Protein AF-T1A605-F1 (afdb_monomer)

pLDDT: mean 77.44, std 19.87, range [28.25, 98.31]

Solvent-accessible surface area (backbone atoms only — not comparable to full-atom values): 11543 Å² total; per-residue (Å²): 135,82,66,70,69,78,66,90,89,46,70,66,64,54,51,54,39,48,53,52,30,53,59,51,32,81,78,67,74,52,84,55,88,42,69,58,50,45,44,37,27,31,57,64,58,36,25,45,53,51,48,48,71,78,43,50,91,78,45,57,69,76,58,41,57,45,52,52,45,55,58,68,41,55,70,44,51,27,34,26,76,38,68,55,88,53,34,36,30,32,30,31,70,88,77,69,46,74,48,65,25,37,47,89,68,71,93,75,55,68,75,42,36,33,40,34,23,60,37,64,55,100,84,42,42,27,56,49,62,58,72,42,82,50,52,74,72,52,47,70,61,46,55,70,36,48,81,74,58,70,48,48,67,60,52,49,53,51,55,56,71,75,41,78,70,78,78,52,46,43,102,84,66,47,72,55,75,86,77,83,83,76,87,75,82,89,63,83,85,72,82,78,132

Mean predicted aligned error: 11.42 Å

Organism: NCBI:txid410659

Nearest PDB structures (foldseek):
  1eif-assembly1_A  TM=6.819E-01  e=7.135E-03  Methanocaldococcus jannaschii
  2eif-assembly1_A  TM=6.372E-01  e=1.223E-02  Methanocaldococcus jannaschii DSM 2661
  8c5y-assembly1_L  TM=4.915E-01  e=1.223E-02  Pyrococcus abyssi
  4jcv-assembly1_E  TM=4.356E-01  e=8.306E-02  Deinococcus radiodurans R1 = ATCC 13939 = DSM 20539
  8e2a-assembly1_A  TM=3.564E-01  e=2.920E-01  Homo sapiens

Radius of gyration: 19.82 Å; Cα contacts (8 Å, |Δi|>4): 236; chains: 1; bounding box: 38×55×64 Å

Sequence (193 aa):
MTRFASFPGNGSVLNEIIGSAVYLEESTGLELFLPFSIDLAIHEGGSLKSYLTNRRTLIPPHQLATLEKIALARRSIYEIVASTSRSLTLRDIGTNETVSALIDSGGYEIGQTVLCRITDFEGDPIVLGSVSTLKKLDIEYLLPLTAKGLTVDDLLLWFHAIRPLAGIKSHGGDPLIACKASLFFSRPFRPFP

Structure (mmCIF, N/CA/C/O backbone):
data_AF-T1A605-F1
#
_entry.id   AF-T1A605-F1
#
loop_
_atom_site.group_PDB
_atom_site.id
_atom_site.type_symbol
_atom_site.label_atom_id
_atom_site.label_alt_id
_atom_site.label_comp_id
_atom_site.label_asym_id
_atom_site.label_entity_id
_atom_site.label_seq_id
_atom_site.pdbx_PDB_ins_code
_atom_site.Cartn_x
_atom_site.Cartn_y
_atom_site.Cartn_z
_atom_site.occupancy
_atom_site.B_iso_or_equiv
_atom_site.auth_seq_id
_atom_site.auth_comp_id
_atom_site.auth_asym_id
_atom_site.auth_atom_id
_atom_site.pdbx_PDB_model_num
ATOM 1 N N . MET A 1 1 ? -13.681 -9.520 -4.234 1.00 28.25 1 MET A N 1
ATOM 2 C CA . MET A 1 1 ? -13.460 -9.365 -5.687 1.00 28.25 1 MET A CA 1
ATOM 3 C C . MET A 1 1 ? -12.564 -8.145 -5.838 1.00 28.25 1 MET A C 1
ATOM 5 O O . MET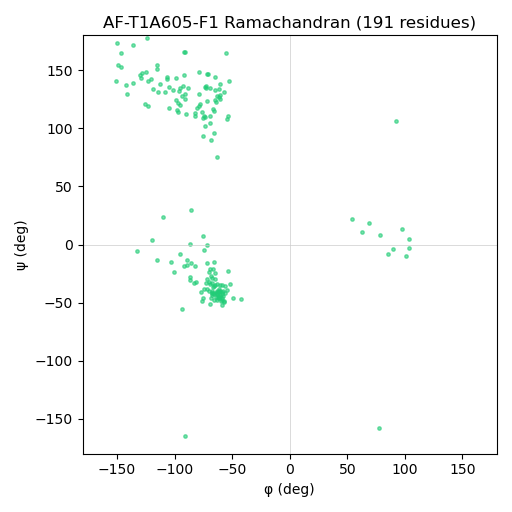 A 1 1 ? -13.044 -7.042 -5.629 1.00 28.25 1 MET A O 1
ATOM 9 N N . THR A 1 2 ? -11.256 -8.331 -6.010 1.00 33.78 2 THR A N 1
ATOM 10 C CA . THR A 1 2 ? -10.289 -7.219 -6.023 1.00 33.78 2 THR A CA 1
ATOM 11 C C . THR A 1 2 ? -10.294 -6.606 -7.419 1.00 33.78 2 THR A C 1
ATOM 13 O O . THR A 1 2 ? -9.958 -7.296 -8.380 1.00 33.78 2 THR A O 1
ATOM 16 N N . ARG A 1 3 ? -10.762 -5.363 -7.550 1.00 33.69 3 ARG A N 1
ATOM 17 C CA . ARG A 1 3 ? -10.667 -4.599 -8.797 1.00 33.69 3 ARG A CA 1
ATOM 18 C C . ARG A 1 3 ? -9.327 -3.868 -8.793 1.00 33.69 3 ARG A C 1
ATOM 20 O O . ARG A 1 3 ? -8.930 -3.332 -7.766 1.00 33.69 3 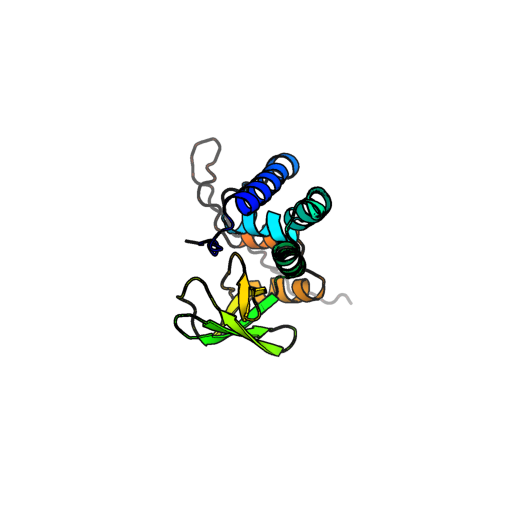ARG A O 1
ATOM 27 N N . PHE A 1 4 ? -8.613 -3.913 -9.912 1.00 38.16 4 PHE A N 1
ATOM 28 C CA . PHE A 1 4 ? -7.512 -2.986 -10.140 1.00 38.16 4 PHE A CA 1
ATOM 29 C C . PHE A 1 4 ? -8.121 -1.617 -10.415 1.00 38.16 4 PHE A C 1
ATOM 31 O O . PHE A 1 4 ? -9.053 -1.531 -11.221 1.00 38.16 4 PHE A O 1
ATOM 38 N N . ALA A 1 5 ? -7.574 -0.571 -9.796 1.00 40.03 5 ALA A N 1
ATOM 39 C CA . ALA A 1 5 ? -7.902 0.796 -10.162 1.00 40.03 5 ALA A CA 1
ATOM 40 C C . ALA A 1 5 ? -7.664 0.960 -11.670 1.00 40.03 5 ALA A C 1
ATOM 42 O O . ALA A 1 5 ? -6.534 0.879 -12.159 1.00 40.03 5 ALA A O 1
ATOM 43 N N . SER A 1 6 ? -8.746 1.115 -12.432 1.00 36.09 6 SER A N 1
ATOM 44 C CA . SER A 1 6 ? -8.669 1.342 -13.868 1.00 36.09 6 SER A CA 1
ATOM 45 C C . SER A 1 6 ? -8.193 2.774 -14.090 1.00 36.09 6 SER A C 1
ATOM 47 O O . SER A 1 6 ? -8.975 3.713 -13.951 1.00 36.09 6 SER A O 1
ATOM 49 N N . PHE A 1 7 ? -6.914 2.947 -14.420 1.00 40.00 7 PHE A N 1
ATOM 50 C CA . PHE A 1 7 ? -6.392 4.240 -14.855 1.00 40.00 7 PHE A CA 1
ATOM 51 C C . PHE A 1 7 ? -7.074 4.645 -16.174 1.00 40.00 7 PHE A C 1
ATOM 53 O O . PHE A 1 7 ? -6.983 3.893 -17.153 1.00 40.00 7 PHE A O 1
ATOM 60 N N . PRO A 1 8 ? -7.748 5.805 -16.251 1.00 32.50 8 PRO A N 1
ATOM 61 C CA . PRO A 1 8 ? -8.330 6.270 -17.502 1.00 32.50 8 PRO A CA 1
ATOM 62 C C . PRO A 1 8 ? -7.199 6.582 -18.501 1.00 32.50 8 PRO A C 1
ATOM 64 O O . PRO A 1 8 ? -6.384 7.465 -18.265 1.00 32.50 8 PRO A O 1
ATOM 67 N N . GLY A 1 9 ? -7.122 5.824 -19.604 1.00 39.19 9 GLY A N 1
ATOM 68 C CA . GLY A 1 9 ? -6.213 6.090 -20.735 1.00 39.19 9 GLY A CA 1
ATOM 69 C C . GLY A 1 9 ? -4.945 5.225 -20.867 1.00 39.19 9 GLY A C 1
ATOM 70 O O . GLY A 1 9 ? -4.251 5.359 -21.868 1.00 39.19 9 GLY A O 1
ATOM 71 N N . ASN A 1 10 ? -4.654 4.302 -19.939 1.00 47.81 10 ASN A N 1
ATOM 72 C CA . ASN A 1 10 ? -3.343 3.616 -19.843 1.00 47.81 10 ASN A CA 1
ATOM 73 C C . ASN A 1 10 ? -3.326 2.117 -20.215 1.00 47.81 10 ASN A C 1
ATOM 75 O O . ASN A 1 10 ? -2.450 1.372 -19.770 1.00 47.81 10 ASN A O 1
ATOM 79 N N . GLY A 1 11 ? -4.278 1.648 -21.027 1.00 49.69 11 GLY A N 1
ATOM 80 C CA . GLY A 1 11 ? -4.446 0.215 -21.313 1.00 49.69 11 GLY A CA 1
ATOM 81 C C . GLY A 1 11 ? -3.204 -0.489 -21.886 1.00 49.69 11 GLY A C 1
ATOM 82 O O . GLY A 1 11 ? -2.953 -1.636 -21.536 1.00 49.69 11 GLY A O 1
ATOM 83 N N . SER A 1 12 ? -2.394 0.175 -22.719 1.00 55.75 12 SER A N 1
ATOM 84 C CA . SER A 1 12 ? -1.210 -0.446 -23.341 1.00 55.75 12 SER A CA 1
ATOM 85 C C . SER A 1 12 ? -0.033 -0.608 -22.375 1.00 55.75 12 SER A C 1
ATOM 87 O O . SER A 1 12 ? 0.538 -1.689 -22.284 1.00 55.75 12 SER A O 1
ATOM 89 N N . VAL A 1 13 ? 0.292 0.434 -21.606 1.00 57.09 13 VAL A N 1
ATOM 90 C CA . VAL A 1 13 ? 1.429 0.435 -20.668 1.00 57.09 13 VAL A CA 1
ATOM 91 C C . VAL A 1 13 ? 1.187 -0.529 -19.508 1.00 57.09 13 VAL A C 1
ATOM 93 O O . VAL A 1 13 ? 2.081 -1.282 -19.132 1.00 57.09 13 VAL A O 1
ATOM 96 N N . LEU A 1 14 ? -0.038 -0.564 -18.972 1.00 57.34 14 LEU A N 1
ATOM 97 C CA . LEU A 1 14 ? -0.405 -1.534 -17.938 1.00 57.34 14 LEU A CA 1
ATOM 98 C C . LEU A 1 14 ? -0.322 -2.969 -18.459 1.00 57.34 14 LEU A C 1
ATOM 100 O O . LEU A 1 14 ? 0.198 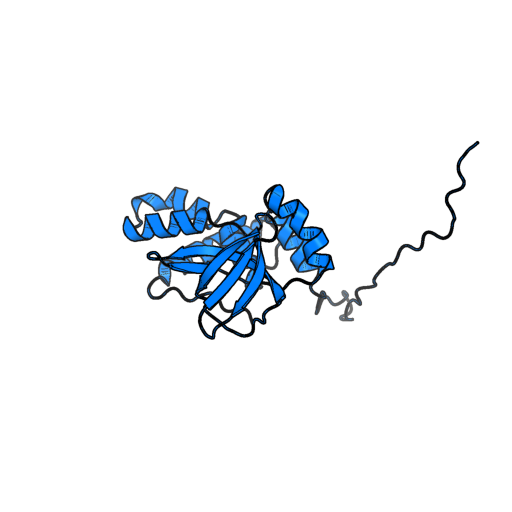-3.823 -17.753 1.00 57.34 14 LEU A O 1
ATOM 104 N N . ASN A 1 15 ? -0.752 -3.232 -19.696 1.00 58.09 15 ASN A N 1
ATOM 105 C CA . ASN A 1 15 ? -0.642 -4.565 -20.290 1.00 58.09 15 ASN A CA 1
ATOM 106 C C . ASN A 1 15 ? 0.818 -4.994 -20.515 1.00 58.09 15 ASN A C 1
ATOM 108 O O . ASN A 1 15 ? 1.135 -6.163 -20.318 1.00 58.09 15 ASN A O 1
ATOM 112 N N . GLU A 1 16 ? 1.721 -4.076 -20.869 1.00 58.69 16 GLU A N 1
ATOM 113 C CA . GLU A 1 16 ? 3.157 -4.375 -20.989 1.00 58.69 16 GLU A CA 1
ATOM 114 C C . GLU A 1 16 ? 3.822 -4.639 -19.629 1.00 58.69 16 GLU A C 1
ATOM 116 O O . GLU A 1 16 ? 4.637 -5.558 -19.492 1.00 58.69 16 GLU A O 1
ATOM 121 N N . ILE A 1 17 ? 3.452 -3.868 -18.601 1.00 58.97 17 ILE A N 1
ATOM 122 C CA . ILE A 1 17 ? 3.937 -4.063 -17.229 1.00 58.97 17 ILE A CA 1
ATOM 123 C C . ILE A 1 17 ? 3.399 -5.378 -16.652 1.00 58.97 17 ILE A C 1
ATOM 125 O O . ILE A 1 17 ? 4.165 -6.135 -16.059 1.00 58.97 17 ILE A O 1
ATOM 129 N N . ILE A 1 18 ? 2.116 -5.684 -16.869 1.00 58.72 18 ILE A N 1
ATOM 130 C CA . ILE A 1 18 ? 1.504 -6.962 -16.485 1.00 58.72 18 ILE A CA 1
ATOM 131 C C . ILE A 1 18 ? 2.175 -8.109 -17.241 1.00 58.72 18 ILE A C 1
ATOM 133 O O . ILE A 1 18 ? 2.545 -9.094 -16.617 1.00 58.72 18 ILE A O 1
ATOM 137 N N . GLY A 1 19 ? 2.417 -7.976 -18.549 1.00 57.28 19 GLY A N 1
ATOM 138 C CA . GLY A 1 19 ? 3.147 -8.982 -19.324 1.00 57.28 19 GLY A CA 1
ATOM 139 C C . GLY A 1 19 ? 4.548 -9.243 -18.764 1.00 57.28 19 GLY A C 1
ATOM 140 O O . GLY A 1 19 ? 4.962 -10.390 -18.651 1.00 57.28 19 GLY A O 1
ATOM 141 N N . SER A 1 20 ? 5.247 -8.194 -18.323 1.00 57.12 20 SER A N 1
ATOM 142 C CA . SER A 1 20 ? 6.551 -8.318 -17.656 1.00 57.12 20 SER A CA 1
ATOM 143 C C . SER A 1 20 ? 6.449 -8.962 -16.266 1.00 57.12 20 SER A C 1
ATOM 145 O O . SER A 1 20 ? 7.339 -9.711 -15.875 1.00 57.12 20 SER A O 1
ATOM 147 N N . ALA A 1 21 ? 5.359 -8.712 -15.536 1.00 53.62 21 ALA A N 1
ATOM 148 C CA . ALA A 1 21 ? 5.077 -9.345 -14.249 1.00 53.62 21 ALA A CA 1
ATOM 149 C C . ALA A 1 21 ? 4.723 -10.836 -14.392 1.00 53.62 21 ALA A C 1
ATOM 151 O O . ALA A 1 21 ? 5.095 -11.631 -13.537 1.00 53.62 21 ALA A O 1
ATOM 152 N N . VAL A 1 22 ? 4.077 -11.234 -15.492 1.00 54.03 22 VAL A N 1
ATOM 153 C CA . VAL A 1 22 ? 3.809 -12.644 -15.829 1.00 54.03 22 VAL A CA 1
ATOM 154 C C . VAL A 1 22 ? 5.108 -13.400 -16.149 1.00 54.03 22 VAL A C 1
ATOM 156 O O . VAL A 1 22 ? 5.226 -14.570 -15.819 1.00 54.03 22 VAL A O 1
ATOM 159 N N . TYR A 1 23 ? 6.156 -12.750 -16.668 1.00 49.91 23 TYR A N 1
ATOM 160 C CA . TYR A 1 23 ? 7.470 -13.404 -16.828 1.00 49.91 23 TYR A CA 1
ATOM 161 C C . TYR A 1 23 ? 8.165 -13.758 -15.495 1.00 49.91 23 TYR A C 1
ATOM 163 O O . TYR A 1 23 ? 9.016 -14.648 -15.469 1.00 49.91 23 TYR A O 1
ATOM 171 N N . LEU A 1 24 ? 7.805 -13.123 -14.369 1.00 48.47 24 LEU A N 1
ATOM 172 C CA . LEU A 1 24 ? 8.282 -13.555 -13.045 1.00 48.47 24 LEU A CA 1
ATOM 173 C C . LEU A 1 24 ? 7.675 -14.910 -12.629 1.00 48.47 24 LEU A C 1
ATOM 175 O O . LEU A 1 24 ? 8.277 -15.606 -11.813 1.00 48.47 24 LEU A O 1
ATOM 179 N N . GLU A 1 25 ? 6.548 -15.320 -13.221 1.00 45.19 25 GLU A N 1
ATOM 180 C CA . GLU A 1 25 ? 5.866 -16.599 -12.968 1.00 45.19 25 GLU A CA 1
ATOM 181 C C . GLU A 1 25 ? 6.769 -17.797 -13.268 1.00 45.19 25 GLU A C 1
ATOM 183 O O . GLU A 1 25 ? 6.940 -18.682 -12.428 1.00 45.19 25 GLU A O 1
ATOM 188 N N . GLU A 1 26 ? 7.430 -17.782 -14.429 1.00 47.91 26 GLU A N 1
ATOM 189 C CA . GLU A 1 26 ? 8.262 -18.900 -14.888 1.00 47.91 26 GLU A CA 1
ATOM 190 C C . GLU A 1 26 ? 9.525 -19.092 -14.040 1.00 47.91 26 GLU A C 1
ATOM 192 O O . GLU A 1 26 ? 10.031 -20.207 -13.927 1.00 47.91 26 GLU A O 1
ATOM 197 N N . SER A 1 27 ? 10.035 -18.024 -13.418 1.00 44.62 27 SER A N 1
ATOM 198 C CA . SER A 1 27 ? 11.259 -18.091 -12.608 1.00 44.62 27 SER A CA 1
ATOM 199 C C . SER A 1 27 ? 11.007 -18.361 -11.122 1.00 44.62 27 SER A C 1
ATOM 201 O O . SER A 1 27 ? 11.922 -18.805 -10.430 1.00 44.62 27 SER A O 1
ATOM 203 N N . THR A 1 28 ? 9.783 -18.132 -10.631 1.00 49.62 28 THR A N 1
ATOM 204 C CA . THR A 1 28 ? 9.448 -18.237 -9.200 1.00 49.62 28 THR A CA 1
ATOM 205 C C . THR A 1 28 ? 8.442 -19.344 -8.860 1.00 49.62 28 THR A C 1
ATOM 207 O O . THR A 1 28 ? 8.313 -19.695 -7.689 1.00 49.62 28 THR A O 1
ATOM 210 N N . GLY A 1 29 ? 7.754 -19.937 -9.848 1.00 45.28 29 GLY A N 1
ATOM 211 C CA . GLY A 1 29 ? 6.781 -21.019 -9.625 1.00 45.28 29 GLY A CA 1
ATOM 212 C C . GLY A 1 29 ? 5.501 -20.577 -8.899 1.00 45.28 29 GLY A C 1
ATOM 213 O O . GLY A 1 29 ? 4.793 -21.405 -8.327 1.00 45.28 29 GLY A O 1
ATOM 214 N N . LEU A 1 30 ? 5.224 -19.273 -8.886 1.00 52.75 30 LEU A N 1
ATOM 215 C CA . LEU A 1 30 ? 4.060 -18.665 -8.246 1.00 52.75 30 LEU A CA 1
ATOM 216 C C . LEU A 1 30 ? 2.805 -18.827 -9.108 1.00 52.75 30 LEU A C 1
ATOM 218 O O . LEU A 1 30 ? 2.810 -18.420 -10.258 1.00 52.75 30 LEU A O 1
ATOM 222 N N . GLU A 1 31 ? 1.690 -19.316 -8.555 1.00 52.44 31 GLU A N 1
ATOM 223 C CA . GLU A 1 31 ? 0.378 -19.161 -9.207 1.00 52.44 31 GLU A CA 1
ATOM 224 C C . GLU A 1 31 ? -0.023 -17.672 -9.178 1.00 52.44 31 GLU A C 1
ATOM 226 O O . GLU A 1 31 ? -0.651 -17.180 -8.235 1.00 52.44 31 GLU A O 1
ATOM 231 N N . LEU A 1 32 ? 0.354 -16.924 -10.218 1.00 51.97 32 LEU A N 1
ATOM 232 C CA . LEU A 1 32 ? 0.123 -15.479 -10.340 1.00 51.97 32 LEU A CA 1
ATOM 233 C C . LEU A 1 32 ? -1.332 -15.108 -10.677 1.00 51.97 32 LEU A C 1
ATOM 235 O O . LEU A 1 32 ? -1.649 -13.937 -10.855 1.00 51.97 32 LEU A O 1
ATOM 239 N N . PHE A 1 33 ? -2.267 -16.060 -10.686 1.00 57.47 33 PHE A N 1
ATOM 240 C CA . PHE A 1 33 ? -3.665 -15.819 -11.075 1.00 57.47 33 PHE A CA 1
ATOM 241 C C . PHE A 1 33 ? -4.495 -15.006 -10.063 1.00 57.47 33 PHE A C 1
ATOM 243 O O . PHE A 1 33 ? -5.675 -14.732 -10.303 1.00 57.47 33 PHE A O 1
ATOM 250 N N . LEU A 1 34 ? -3.919 -14.598 -8.927 1.00 68.94 34 LEU A N 1
ATOM 251 C CA . LEU A 1 34 ? -4.602 -13.760 -7.942 1.00 68.94 34 LEU A CA 1
ATOM 252 C C . LEU A 1 34 ? -4.247 -12.274 -8.139 1.00 68.94 34 LEU A C 1
ATOM 254 O O . LEU A 1 34 ? -3.064 -11.938 -8.176 1.00 68.94 34 LEU A O 1
ATOM 258 N N . PRO A 1 35 ? -5.237 -11.352 -8.163 1.00 78.31 35 PRO A N 1
ATOM 259 C CA . PRO A 1 35 ? -4.995 -9.914 -8.340 1.00 78.31 35 PRO A CA 1
ATOM 260 C C . PRO A 1 35 ? -3.952 -9.316 -7.386 1.00 78.31 35 PRO A C 1
ATOM 262 O O . PRO A 1 35 ? -3.199 -8.427 -7.766 1.00 78.31 35 PRO A O 1
ATOM 265 N N . PHE A 1 36 ? -3.881 -9.830 -6.156 1.00 83.88 36 PHE A N 1
ATOM 266 C CA . PHE A 1 36 ? -2.884 -9.402 -5.179 1.00 83.88 36 PHE A CA 1
ATOM 267 C C . PHE A 1 36 ? -1.461 -9.809 -5.585 1.00 83.88 36 PHE A C 1
ATOM 269 O O . PHE A 1 36 ? -0.555 -8.995 -5.482 1.00 83.88 36 PHE A O 1
ATOM 276 N N . SER A 1 37 ? -1.259 -11.028 -6.093 1.00 82.25 37 SER A N 1
ATOM 277 C CA . SER A 1 37 ? 0.061 -11.515 -6.512 1.00 82.25 37 SER A CA 1
ATOM 278 C C . SER A 1 37 ? 0.600 -10.735 -7.714 1.00 82.25 37 SER A C 1
ATOM 280 O O . SER A 1 37 ? 1.767 -10.354 -7.718 1.00 82.25 37 SER A O 1
ATOM 282 N N . ILE A 1 38 ? -0.255 -10.427 -8.699 1.00 83.44 38 ILE A N 1
ATOM 283 C CA . ILE A 1 38 ? 0.115 -9.574 -9.845 1.00 83.44 38 ILE A CA 1
ATOM 284 C C . ILE A 1 38 ? 0.517 -8.183 -9.354 1.00 83.44 38 ILE A C 1
ATOM 286 O O . ILE A 1 38 ? 1.546 -7.646 -9.753 1.00 83.44 38 ILE A O 1
ATOM 290 N N . ASP A 1 39 ? -0.281 -7.608 -8.457 1.00 88.38 39 ASP A N 1
ATOM 291 C CA . ASP A 1 39 ? 0.012 -6.314 -7.857 1.00 88.38 39 ASP A CA 1
ATOM 292 C C . ASP A 1 39 ? 1.364 -6.310 -7.114 1.00 88.38 39 ASP A C 1
ATOM 294 O O . ASP A 1 39 ? 2.149 -5.375 -7.286 1.00 88.38 39 ASP A O 1
ATOM 298 N N . LEU A 1 40 ? 1.678 -7.370 -6.361 1.00 88.62 40 LEU A N 1
ATOM 299 C CA . LEU A 1 40 ? 2.986 -7.522 -5.720 1.00 88.62 40 LEU A CA 1
ATOM 300 C C . LEU A 1 40 ? 4.122 -7.608 -6.738 1.00 88.62 40 LEU A C 1
ATOM 302 O O . LEU A 1 40 ? 5.132 -6.927 -6.584 1.00 88.62 40 LEU A O 1
ATOM 306 N N . ALA A 1 41 ? 3.966 -8.407 -7.795 1.00 86.25 41 ALA A N 1
ATOM 307 C CA . ALA A 1 41 ? 4.983 -8.552 -8.835 1.00 86.25 41 ALA A CA 1
ATOM 308 C C . ALA A 1 41 ? 5.282 -7.218 -9.547 1.00 86.25 41 ALA A C 1
ATOM 310 O O . ALA A 1 41 ? 6.431 -6.934 -9.905 1.00 86.25 41 ALA A O 1
ATOM 311 N N . ILE A 1 42 ? 4.262 -6.372 -9.721 1.00 87.19 42 ILE A N 1
ATOM 312 C CA . ILE A 1 42 ? 4.405 -5.049 -10.333 1.00 87.19 42 ILE A CA 1
ATOM 313 C C . ILE A 1 42 ? 5.191 -4.097 -9.430 1.00 87.19 42 ILE A C 1
ATOM 315 O O . ILE A 1 42 ? 6.144 -3.465 -9.899 1.00 87.19 42 ILE A O 1
ATOM 319 N N . HIS A 1 43 ? 4.794 -3.991 -8.160 1.00 89.12 43 HIS A N 1
ATOM 320 C CA . HIS A 1 43 ? 5.274 -2.942 -7.261 1.00 89.12 43 HIS A CA 1
ATOM 321 C C 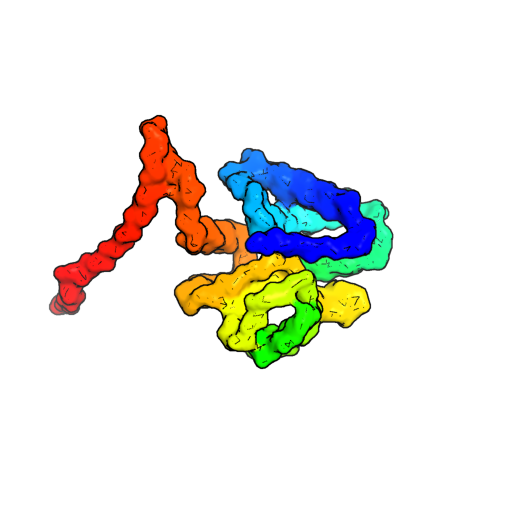. HIS A 1 43 ? 6.480 -3.376 -6.419 1.00 89.12 43 HIS A C 1
ATOM 323 O O . HIS A 1 43 ? 7.526 -2.733 -6.484 1.00 89.12 43 HIS A O 1
ATOM 329 N N . GLU A 1 44 ? 6.380 -4.469 -5.662 1.00 89.12 44 GLU A N 1
ATOM 330 C CA . GLU A 1 44 ? 7.476 -4.973 -4.826 1.00 89.12 44 GLU A CA 1
ATOM 331 C C . GLU A 1 44 ? 8.423 -5.896 -5.606 1.00 89.12 44 GLU A C 1
ATOM 333 O O . GLU A 1 44 ? 9.622 -5.906 -5.336 1.00 89.12 44 GLU A O 1
ATOM 338 N N . GLY A 1 45 ? 7.920 -6.623 -6.611 1.00 86.31 45 GLY A N 1
ATOM 339 C CA . GLY A 1 45 ? 8.697 -7.529 -7.473 1.00 86.31 45 GLY A CA 1
ATOM 340 C C . GLY A 1 45 ? 9.573 -6.824 -8.496 1.00 86.31 45 GLY A C 1
ATOM 341 O O . GLY A 1 45 ? 10.360 -7.459 -9.193 1.00 86.31 45 GLY A O 1
ATOM 342 N N . GLY A 1 46 ? 9.472 -5.497 -8.577 1.00 87.00 46 GLY A N 1
ATOM 343 C CA . GLY A 1 46 ? 10.354 -4.684 -9.398 1.00 87.00 46 GLY A CA 1
ATOM 344 C C . GLY A 1 46 ? 10.013 -4.680 -10.885 1.00 87.00 46 GLY A C 1
ATOM 345 O O . GLY A 1 46 ? 10.775 -4.084 -11.645 1.00 87.00 46 GLY A O 1
ATOM 346 N N . SER A 1 47 ? 8.883 -5.250 -11.322 1.00 88.75 47 SER A N 1
ATOM 347 C CA . SER A 1 47 ? 8.497 -5.217 -12.745 1.00 88.75 47 SER A CA 1
ATOM 348 C C . SER A 1 47 ? 8.327 -3.784 -13.249 1.00 88.75 47 SER A C 1
ATOM 350 O O . SER A 1 47 ? 8.859 -3.441 -14.303 1.00 88.75 47 SER A O 1
ATOM 352 N N . LEU A 1 48 ? 7.675 -2.907 -12.473 1.00 90.31 48 LEU A N 1
ATOM 353 C CA . LEU A 1 48 ? 7.559 -1.488 -12.825 1.00 90.31 48 LEU A CA 1
ATOM 354 C C . LEU A 1 48 ? 8.931 -0.801 -12.868 1.00 90.31 48 LEU A C 1
ATOM 356 O O . LEU A 1 48 ? 9.210 -0.019 -13.775 1.00 90.31 48 LEU A O 1
ATOM 360 N N . LYS A 1 49 ? 9.817 -1.116 -11.918 1.00 90.75 49 LYS A N 1
ATOM 361 C CA . LYS A 1 49 ? 11.177 -0.565 -11.889 1.00 90.75 49 LYS A CA 1
ATOM 362 C C . LYS A 1 49 ? 11.981 -1.008 -13.114 1.00 90.75 49 LYS A C 1
ATOM 364 O O . LYS A 1 49 ? 12.616 -0.175 -13.749 1.00 90.75 49 LYS A O 1
ATOM 369 N N . SER A 1 50 ? 11.907 -2.288 -13.473 1.00 89.38 50 SER A N 1
ATOM 370 C CA . SER A 1 50 ? 12.541 -2.856 -14.667 1.00 89.38 50 SER A CA 1
ATOM 371 C C . SER A 1 50 ? 11.998 -2.216 -15.947 1.00 89.38 50 SER A C 1
ATOM 373 O O . SER A 1 50 ? 12.769 -1.785 -16.805 1.00 89.38 50 SER A O 1
ATOM 375 N N . TYR A 1 51 ? 10.674 -2.052 -16.043 1.00 90.06 51 TYR A N 1
ATOM 376 C CA . TYR A 1 51 ? 10.033 -1.339 -17.146 1.00 90.06 51 TYR A CA 1
ATOM 377 C C . TYR A 1 51 ? 10.571 0.093 -17.272 1.00 90.06 51 TYR A C 1
ATOM 379 O O . TYR A 1 51 ? 11.016 0.493 -18.349 1.00 90.06 51 TYR A O 1
ATOM 387 N N . LEU A 1 52 ? 10.623 0.843 -16.167 1.00 92.00 52 LEU A N 1
ATOM 388 C CA . LEU A 1 52 ? 11.183 2.193 -16.145 1.00 92.00 52 LEU A CA 1
ATOM 389 C C . LEU A 1 52 ? 12.665 2.220 -16.526 1.00 92.00 52 LEU A C 1
ATOM 391 O O . LEU A 1 52 ? 13.066 3.124 -17.247 1.00 92.00 52 LEU A O 1
ATOM 395 N N . THR A 1 53 ? 13.476 1.246 -16.108 1.00 93.19 53 THR A N 1
ATOM 396 C CA . THR A 1 53 ? 14.890 1.153 -16.510 1.00 93.19 53 THR A CA 1
ATOM 397 C C . THR A 1 53 ? 15.043 0.937 -18.016 1.00 93.19 53 THR A C 1
ATOM 399 O O . THR A 1 53 ? 15.878 1.586 -18.641 1.00 93.19 53 THR A O 1
ATOM 402 N N . ASN A 1 54 ? 14.218 0.074 -18.612 1.00 91.50 54 ASN A N 1
ATOM 403 C CA . ASN A 1 54 ? 14.365 -0.336 -20.010 1.00 91.50 54 ASN A CA 1
ATOM 404 C C . ASN A 1 54 ? 13.671 0.604 -21.008 1.00 91.50 54 ASN A C 1
ATOM 406 O O . ASN A 1 54 ? 14.077 0.687 -22.166 1.00 91.50 54 ASN A O 1
ATOM 410 N N . ARG A 1 55 ? 12.599 1.287 -20.590 1.00 90.62 55 ARG A N 1
ATOM 411 C CA . ARG A 1 55 ? 11.704 2.045 -21.483 1.00 90.62 55 ARG A CA 1
ATOM 412 C C . ARG A 1 55 ? 11.629 3.536 -21.172 1.00 90.62 55 ARG A C 1
ATOM 414 O O . ARG A 1 55 ? 10.893 4.242 -21.854 1.00 90.62 55 ARG A O 1
ATOM 421 N N . ARG A 1 56 ? 12.406 4.039 -20.203 1.00 92.38 56 ARG A N 1
ATOM 422 C CA . ARG A 1 56 ? 12.371 5.438 -19.727 1.00 92.38 56 ARG A CA 1
ATOM 423 C C . ARG A 1 56 ? 12.253 6.485 -20.835 1.00 92.38 56 ARG A C 1
ATOM 425 O O . ARG A 1 56 ? 11.455 7.405 -20.727 1.00 92.38 56 ARG A O 1
ATOM 432 N N . THR A 1 57 ? 13.071 6.349 -21.879 1.00 92.88 57 THR A N 1
ATOM 433 C CA . THR A 1 57 ? 13.212 7.323 -22.974 1.00 92.88 57 THR A CA 1
ATOM 434 C C . THR A 1 57 ? 12.016 7.361 -23.920 1.00 92.88 57 THR A C 1
ATOM 436 O O . THR A 1 57 ? 11.880 8.311 -24.684 1.00 92.88 57 THR A O 1
ATOM 439 N N . LEU A 1 58 ? 11.157 6.343 -23.873 1.00 92.38 58 LEU A N 1
ATOM 440 C CA . LEU A 1 58 ? 9.964 6.221 -24.709 1.00 92.38 58 LEU A CA 1
ATOM 441 C C . LEU A 1 58 ? 8.704 6.743 -24.003 1.00 92.38 58 LEU A C 1
ATOM 443 O O . LEU A 1 58 ? 7.649 6.833 -24.625 1.00 92.38 58 LEU A O 1
ATOM 447 N N . ILE A 1 59 ? 8.800 7.075 -22.713 1.00 88.31 59 ILE A N 1
ATOM 448 C CA . ILE A 1 59 ? 7.664 7.494 -21.893 1.00 88.31 59 ILE A CA 1
ATOM 449 C C . ILE A 1 59 ? 7.567 9.028 -21.915 1.00 88.31 59 ILE A C 1
ATOM 451 O O . ILE A 1 59 ? 8.550 9.705 -21.599 1.00 88.31 59 ILE A O 1
ATOM 455 N N . PRO A 1 60 ? 6.394 9.608 -22.234 1.00 90.94 60 PRO A N 1
ATOM 456 C CA . PRO A 1 60 ? 6.170 11.046 -22.132 1.00 90.94 60 PRO A CA 1
ATOM 457 C C . PRO A 1 60 ? 6.529 11.591 -20.736 1.00 90.94 60 PRO A C 1
ATOM 459 O O . PRO A 1 60 ? 6.169 10.960 -19.741 1.00 90.94 60 PRO A O 1
ATOM 462 N N . PRO A 1 61 ? 7.149 12.782 -20.607 1.00 90.75 61 PRO A N 1
ATOM 463 C CA . PRO A 1 61 ? 7.641 13.284 -19.317 1.00 90.75 61 PRO A CA 1
ATOM 464 C C . PRO A 1 61 ? 6.590 13.339 -18.199 1.00 90.75 61 PRO A C 1
ATOM 466 O O . PRO A 1 61 ? 6.884 12.998 -17.056 1.00 90.75 61 PRO A O 1
ATOM 469 N N . HIS A 1 62 ? 5.351 13.720 -18.532 1.00 84.38 62 HIS A N 1
ATOM 470 C CA . HIS A 1 62 ? 4.245 13.772 -17.571 1.00 84.38 62 HIS A CA 1
ATOM 471 C C . HIS A 1 62 ? 3.848 12.378 -17.059 1.00 84.38 62 HIS A C 1
ATOM 473 O O . HIS A 1 62 ? 3.560 12.217 -15.878 1.00 84.38 62 HIS A O 1
ATOM 479 N N . GLN A 1 63 ? 3.890 11.354 -17.918 1.00 87.00 63 GLN A N 1
ATOM 480 C CA . GLN A 1 63 ? 3.621 9.968 -17.525 1.00 87.00 63 GLN A CA 1
ATOM 481 C C . GLN A 1 63 ? 4.791 9.377 -16.746 1.00 87.00 63 GLN A C 1
ATOM 483 O O . GLN A 1 63 ? 4.578 8.649 -15.780 1.00 87.00 63 GLN A O 1
ATOM 488 N N . LEU A 1 64 ? 6.024 9.712 -17.138 1.00 91.00 64 LEU A N 1
ATOM 489 C CA . LEU A 1 64 ? 7.227 9.236 -16.470 1.00 91.00 64 LEU A CA 1
ATOM 490 C C . LEU A 1 64 ? 7.245 9.678 -15.005 1.00 91.00 64 LEU A C 1
ATOM 492 O O . LEU A 1 64 ? 7.400 8.831 -14.133 1.00 91.00 64 LEU A O 1
ATOM 496 N N . ALA A 1 65 ? 6.996 10.962 -14.734 1.00 89.81 65 ALA A N 1
ATOM 497 C CA . ALA A 1 65 ? 6.944 11.485 -13.369 1.00 89.81 65 ALA A CA 1
ATOM 498 C C . ALA A 1 65 ? 5.912 10.743 -12.499 1.00 89.81 65 ALA A C 1
ATOM 500 O O . ALA A 1 65 ? 6.186 10.404 -11.348 1.00 89.81 65 ALA A O 1
ATOM 501 N N . THR A 1 66 ? 4.739 10.440 -13.058 1.00 88.81 66 THR A N 1
ATOM 502 C CA . THR A 1 66 ? 3.699 9.665 -12.370 1.00 88.81 66 THR A CA 1
ATOM 503 C C . THR A 1 66 ? 4.144 8.227 -12.108 1.00 88.81 66 THR A C 1
ATOM 505 O O . THR A 1 66 ? 4.034 7.747 -10.982 1.00 88.81 66 THR A O 1
ATOM 508 N N . LEU A 1 67 ? 4.697 7.536 -13.108 1.00 90.31 67 LEU A N 1
ATOM 509 C CA . LEU A 1 67 ? 5.177 6.161 -12.948 1.00 90.31 67 LEU A CA 1
ATOM 510 C C . LEU A 1 67 ? 6.336 6.062 -11.947 1.00 90.31 67 LEU A C 1
ATOM 512 O O . LEU A 1 67 ? 6.419 5.084 -11.212 1.00 90.31 67 LEU A O 1
ATOM 516 N N . GLU A 1 68 ? 7.205 7.070 -11.876 1.00 92.56 68 GLU A N 1
ATOM 517 C CA . GLU A 1 68 ? 8.277 7.133 -10.880 1.00 92.56 68 GLU A CA 1
ATOM 518 C C . GLU A 1 68 ? 7.736 7.275 -9.457 1.00 92.56 68 GLU A C 1
ATOM 520 O O . GLU A 1 68 ? 8.195 6.565 -8.563 1.00 92.56 68 GLU A O 1
ATOM 525 N N . LYS A 1 69 ? 6.723 8.123 -9.240 1.00 91.75 69 LYS A N 1
ATOM 526 C CA . LYS A 1 69 ? 6.036 8.215 -7.940 1.00 91.75 69 LYS A CA 1
ATOM 527 C C . LYS A 1 69 ? 5.390 6.886 -7.552 1.00 91.75 69 LYS A C 1
ATOM 529 O O . LYS A 1 69 ? 5.564 6.421 -6.427 1.00 91.75 69 LYS A O 1
ATOM 534 N N . ILE A 1 70 ? 4.712 6.244 -8.501 1.00 91.56 70 ILE A N 1
ATOM 535 C CA . ILE A 1 70 ? 4.096 4.922 -8.326 1.00 91.56 70 ILE A CA 1
ATOM 536 C C . ILE A 1 70 ? 5.159 3.862 -7.988 1.00 91.56 70 ILE A C 1
ATOM 538 O O . ILE A 1 70 ? 4.920 3.014 -7.133 1.00 91.56 70 ILE A O 1
ATOM 542 N N . ALA A 1 71 ? 6.337 3.911 -8.614 1.00 91.56 71 ALA A N 1
ATOM 543 C CA . ALA A 1 71 ? 7.433 2.972 -8.361 1.00 91.56 71 ALA A CA 1
ATOM 544 C C . ALA A 1 71 ? 8.091 3.151 -6.984 1.00 91.56 71 ALA A C 1
ATOM 546 O O . ALA A 1 71 ? 8.708 2.218 -6.471 1.00 91.56 71 ALA A O 1
ATOM 547 N N . LEU A 1 72 ? 7.984 4.343 -6.394 1.00 91.38 72 LEU A N 1
ATOM 548 C CA . LEU A 1 72 ? 8.478 4.637 -5.049 1.00 91.38 72 LEU A CA 1
ATOM 549 C C . LEU A 1 72 ? 7.438 4.364 -3.959 1.00 91.38 72 LEU A C 1
ATOM 551 O O . LEU A 1 72 ? 7.811 4.250 -2.790 1.00 91.38 72 LEU A O 1
ATOM 555 N N . ALA A 1 73 ? 6.158 4.254 -4.322 1.00 92.06 73 ALA A N 1
ATOM 556 C CA . ALA A 1 73 ? 5.084 3.973 -3.383 1.00 92.06 73 ALA A CA 1
ATOM 557 C C . ALA A 1 73 ? 5.282 2.596 -2.736 1.00 92.06 73 ALA A C 1
ATOM 559 O O . ALA A 1 73 ? 5.443 1.583 -3.418 1.00 92.06 73 ALA A O 1
ATOM 560 N N . ARG A 1 74 ? 5.247 2.552 -1.403 1.00 91.25 74 ARG A N 1
ATOM 561 C CA . ARG A 1 74 ? 5.407 1.321 -0.617 1.00 91.25 74 ARG A CA 1
ATOM 562 C C . ARG A 1 74 ? 4.134 0.998 0.139 1.00 91.25 74 ARG A C 1
ATOM 564 O O . ARG A 1 74 ? 3.336 1.885 0.439 1.00 91.25 74 ARG A O 1
ATOM 571 N N . ARG A 1 75 ? 3.949 -0.286 0.448 1.00 94.00 75 ARG A N 1
ATOM 572 C CA . ARG A 1 75 ? 2.868 -0.715 1.334 1.00 94.00 75 ARG A CA 1
ATOM 573 C C . ARG A 1 75 ? 3.182 -0.323 2.767 1.00 94.00 75 ARG A C 1
ATOM 575 O O . ARG A 1 75 ? 4.292 -0.547 3.243 1.00 94.00 75 ARG A O 1
ATOM 582 N N . SER A 1 76 ? 2.169 0.190 3.444 1.00 95.56 76 SER A N 1
ATOM 583 C CA . SER A 1 76 ? 2.166 0.368 4.890 1.00 95.56 76 SER A CA 1
ATOM 584 C C . SER A 1 76 ? 0.823 -0.091 5.450 1.00 95.56 76 SER A C 1
AT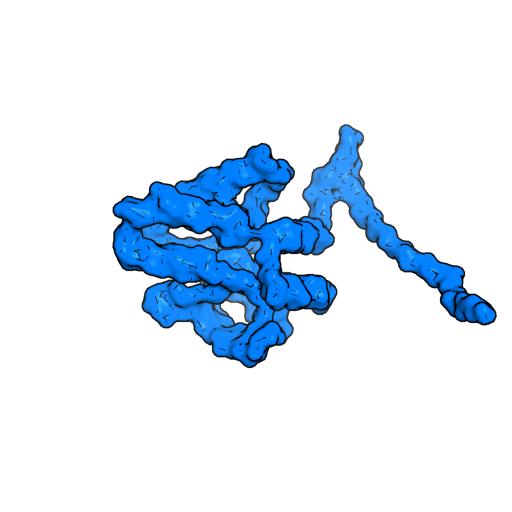OM 586 O O . SER A 1 76 ? -0.103 -0.443 4.706 1.00 95.56 76 SER A O 1
ATOM 588 N N . ILE A 1 77 ? 0.752 -0.146 6.774 1.00 96.88 77 ILE A N 1
ATOM 589 C CA . ILE A 1 77 ? -0.447 -0.527 7.503 1.00 96.88 77 ILE A CA 1
ATOM 590 C C . ILE A 1 77 ? -1.134 0.746 7.971 1.00 96.88 77 ILE A C 1
ATOM 592 O O . ILE A 1 77 ? -0.545 1.550 8.692 1.00 96.88 77 ILE A O 1
ATOM 596 N N . TYR A 1 78 ? -2.399 0.885 7.599 1.00 97.75 78 TYR A N 1
ATOM 597 C CA . TYR A 1 78 ? -3.201 2.055 7.904 1.00 97.75 78 TYR A CA 1
ATOM 598 C C . TYR A 1 78 ? -4.458 1.681 8.671 1.00 97.75 78 TYR A C 1
ATOM 600 O O . TYR A 1 78 ? -5.124 0.701 8.347 1.00 97.75 78 TYR A O 1
ATOM 608 N N . GLU A 1 79 ? -4.826 2.496 9.647 1.00 98.12 79 GLU A N 1
ATOM 609 C CA . GLU A 1 79 ? -6.153 2.488 10.250 1.00 98.12 79 GLU A CA 1
ATOM 610 C C . GLU A 1 79 ? -7.058 3.497 9.543 1.00 98.12 79 GLU A C 1
ATOM 612 O O . GLU A 1 79 ? -6.664 4.633 9.278 1.00 98.12 79 GLU A O 1
ATOM 617 N N . ILE A 1 80 ? -8.292 3.099 9.260 1.00 97.75 80 ILE A N 1
ATOM 618 C CA . ILE A 1 80 ? -9.301 3.974 8.669 1.00 97.75 80 ILE A CA 1
ATOM 619 C C . ILE A 1 80 ? -9.932 4.810 9.776 1.00 97.75 80 ILE A C 1
ATOM 621 O O . ILE A 1 80 ? -10.680 4.292 10.601 1.00 97.75 80 ILE A O 1
ATOM 625 N N . VAL A 1 81 ? -9.665 6.113 9.781 1.00 98.06 81 VAL A N 1
ATOM 626 C CA . VAL A 1 81 ? -10.182 7.040 10.804 1.00 98.06 81 VAL A CA 1
ATOM 627 C C . VAL A 1 81 ? -11.393 7.838 10.322 1.00 98.06 81 VAL A C 1
ATOM 629 O O . VAL A 1 81 ? -12.208 8.269 11.132 1.00 98.06 81 VAL A O 1
ATOM 632 N N . ALA A 1 82 ? -11.551 7.994 9.007 1.00 96.50 82 ALA A N 1
ATOM 633 C CA . ALA A 1 82 ? -12.769 8.509 8.390 1.00 96.50 82 ALA A CA 1
ATOM 634 C C . ALA A 1 82 ? -12.991 7.851 7.024 1.00 96.50 82 ALA A C 1
ATOM 636 O O . ALA A 1 82 ? -12.041 7.436 6.359 1.00 96.50 82 ALA A O 1
ATOM 637 N N . SER A 1 83 ? -14.248 7.757 6.599 1.00 94.81 83 SER A N 1
ATOM 638 C CA . SER A 1 83 ? -14.617 7.149 5.321 1.00 94.81 83 SER A CA 1
ATOM 639 C C . SER A 1 83 ? -15.759 7.916 4.667 1.00 94.81 83 SER A C 1
ATOM 641 O O . SER A 1 83 ? -16.723 8.308 5.327 1.00 94.81 83 SER A O 1
ATOM 643 N N . THR A 1 84 ? -15.640 8.125 3.360 1.00 91.50 84 THR A N 1
ATOM 644 C CA . THR A 1 84 ? -16.708 8.609 2.486 1.00 91.50 84 THR A CA 1
ATOM 645 C C . THR A 1 84 ? -16.924 7.613 1.346 1.00 91.50 84 THR A C 1
ATOM 647 O O . THR A 1 84 ? -16.205 6.626 1.207 1.00 91.50 84 THR A O 1
ATOM 650 N N . SER A 1 85 ? -17.894 7.880 0.470 1.00 87.81 85 SER A N 1
ATOM 651 C CA . SER A 1 85 ? -18.123 7.041 -0.711 1.00 87.81 85 SER A CA 1
ATOM 652 C C . SER A 1 85 ? -16.982 7.070 -1.738 1.00 87.81 85 SER A C 1
ATOM 654 O O . SER A 1 85 ? -16.970 6.222 -2.627 1.00 87.81 85 SER A O 1
ATOM 656 N N . ARG A 1 86 ? -16.056 8.040 -1.657 1.00 89.56 86 ARG A N 1
ATOM 657 C CA . ARG A 1 86 ? -14.977 8.243 -2.645 1.00 89.56 86 ARG A CA 1
ATOM 658 C C . ARG A 1 86 ? -13.587 8.434 -2.042 1.00 89.56 86 ARG A C 1
ATOM 660 O O . ARG A 1 86 ? -12.616 8.528 -2.787 1.00 89.56 86 ARG A O 1
ATOM 667 N N . SER A 1 87 ? -13.474 8.508 -0.721 1.00 93.88 87 SER A N 1
ATOM 668 C CA . SER A 1 87 ? -12.203 8.745 -0.043 1.00 93.88 87 SER A CA 1
ATOM 669 C C . SER A 1 87 ? -12.152 8.088 1.329 1.00 93.88 87 SER A C 1
ATOM 671 O O . SER A 1 87 ? -13.180 7.886 1.977 1.00 93.88 87 SER A O 1
ATOM 673 N N . LEU A 1 88 ? -10.936 7.799 1.782 1.00 96.19 88 LEU A N 1
ATOM 674 C CA . LEU A 1 88 ? -10.634 7.380 3.145 1.00 96.19 88 LEU A CA 1
ATOM 675 C C . LEU A 1 88 ? -9.658 8.373 3.762 1.00 96.19 88 LEU A C 1
ATOM 677 O O . LEU A 1 88 ? -8.724 8.817 3.098 1.00 96.19 88 LEU A O 1
ATOM 681 N N . THR A 1 89 ? -9.834 8.669 5.045 1.00 97.50 89 THR A N 1
ATOM 682 C CA . THR A 1 89 ? -8.758 9.221 5.864 1.00 97.50 89 THR A CA 1
ATOM 683 C C . THR A 1 89 ? -8.094 8.062 6.587 1.00 97.50 89 THR A C 1
ATOM 685 O O . THR A 1 89 ? -8.739 7.321 7.332 1.00 97.50 89 THR A O 1
ATOM 688 N N . LEU A 1 90 ? -6.806 7.900 6.323 1.00 97.88 90 LEU A N 1
ATOM 689 C CA . LEU A 1 90 ? -5.973 6.785 6.735 1.00 97.88 90 LEU A CA 1
ATOM 690 C C . LEU A 1 90 ? -4.910 7.297 7.699 1.00 97.88 90 LEU A C 1
ATOM 692 O O . LEU A 1 90 ? -4.251 8.293 7.409 1.00 97.88 90 LEU A O 1
ATOM 696 N N . ARG A 1 91 ? -4.740 6.621 8.831 1.00 98.31 91 ARG A N 1
ATOM 697 C CA . ARG A 1 91 ? -3.661 6.861 9.787 1.00 98.31 91 ARG A CA 1
ATOM 698 C C . ARG A 1 91 ? -2.628 5.755 9.660 1.00 98.31 91 ARG A C 1
ATOM 700 O O . ARG A 1 91 ? -2.963 4.600 9.902 1.00 98.31 91 ARG A O 1
ATOM 707 N N . ASP A 1 92 ? -1.403 6.091 9.283 1.00 97.00 92 ASP A N 1
ATOM 708 C CA . ASP A 1 92 ? -0.303 5.128 9.248 1.00 97.00 92 ASP A CA 1
ATOM 709 C C . ASP A 1 92 ? -0.005 4.661 10.678 1.00 97.00 92 ASP A C 1
ATOM 711 O O . ASP A 1 92 ? 0.213 5.475 11.574 1.00 97.00 92 ASP A O 1
ATOM 715 N N . ILE A 1 93 ? -0.033 3.351 10.921 1.00 96.31 93 ILE A N 1
ATOM 716 C CA . ILE A 1 93 ? 0.172 2.794 12.265 1.00 96.31 93 ILE A CA 1
ATOM 717 C C . ILE A 1 93 ? 1.637 2.922 12.710 1.00 96.31 93 ILE A C 1
ATOM 719 O O . ILE A 1 93 ? 1.910 3.038 13.904 1.00 96.31 93 ILE A O 1
ATOM 723 N N . GLY A 1 94 ? 2.584 2.903 11.772 1.00 91.75 94 GLY A N 1
ATOM 724 C CA . GLY A 1 94 ? 4.010 3.023 12.054 1.00 91.75 94 GLY A CA 1
ATOM 725 C C . GLY A 1 94 ? 4.442 4.458 12.352 1.00 91.75 94 GLY A C 1
ATOM 726 O O . GLY A 1 94 ? 5.247 4.669 13.257 1.00 91.75 94 GLY A O 1
ATOM 727 N N . THR A 1 95 ? 3.912 5.441 11.617 1.00 93.69 95 THR A N 1
ATOM 728 C CA . THR A 1 95 ? 4.313 6.857 11.760 1.00 93.69 95 THR A CA 1
ATOM 729 C C . THR A 1 95 ? 3.307 7.719 12.520 1.00 93.69 95 THR A C 1
ATOM 731 O O . THR A 1 95 ? 3.655 8.807 12.973 1.00 93.69 95 THR A O 1
ATOM 734 N N . ASN A 1 96 ? 2.072 7.240 12.698 1.00 95.62 96 ASN A N 1
ATOM 735 C CA . ASN A 1 96 ? 0.935 7.973 13.262 1.00 95.62 96 ASN A CA 1
ATOM 736 C C . ASN A 1 96 ? 0.494 9.201 12.433 1.00 95.62 96 ASN A C 1
ATOM 738 O O . ASN A 1 96 ? -0.325 9.999 12.894 1.00 95.62 96 ASN A O 1
ATOM 742 N N . GLU A 1 97 ? 1.006 9.353 11.209 1.00 96.94 97 GLU A N 1
ATOM 743 C CA . GLU A 1 97 ? 0.609 10.409 10.276 1.00 96.94 97 GLU A CA 1
ATOM 744 C C . GLU A 1 97 ? -0.716 10.072 9.588 1.00 96.94 97 GLU A C 1
ATOM 746 O O . GLU A 1 97 ? -1.035 8.909 9.337 1.00 96.94 97 GLU A O 1
ATOM 751 N N . THR A 1 98 ? -1.498 11.103 9.263 1.00 97.62 98 THR A N 1
ATOM 752 C CA . THR A 1 98 ? -2.799 10.945 8.605 1.00 97.62 98 THR A CA 1
ATOM 753 C C . THR A 1 98 ? -2.791 11.494 7.193 1.00 97.62 98 THR A C 1
ATOM 755 O O . THR A 1 98 ? -2.324 12.608 6.962 1.00 97.62 98 THR A O 1
ATOM 758 N N . VAL A 1 99 ? -3.416 10.771 6.272 1.00 96.88 99 VAL A N 1
ATOM 759 C CA . VAL A 1 99 ? -3.575 11.179 4.877 1.00 96.88 99 VAL A CA 1
ATOM 760 C C . VAL A 1 99 ? -4.996 10.895 4.408 1.00 96.88 99 VAL A C 1
ATOM 762 O O . VAL A 1 99 ? -5.583 9.869 4.746 1.00 96.88 99 VAL A O 1
ATOM 765 N N . SER A 1 100 ? -5.573 11.819 3.642 1.00 96.81 100 SER A N 1
ATOM 766 C CA . SER A 1 100 ? -6.844 11.583 2.954 1.00 96.81 100 SER A CA 1
ATOM 767 C C . SER A 1 100 ? -6.560 11.173 1.522 1.00 96.81 100 SER A C 1
ATOM 769 O O . SER A 1 100 ? -5.902 11.919 0.806 1.00 96.81 100 SER A O 1
ATOM 771 N N . ALA A 1 101 ? -7.041 9.998 1.125 1.00 95.94 101 ALA A N 1
ATOM 772 C CA . ALA A 1 101 ? -6.771 9.418 -0.181 1.00 95.94 101 ALA A CA 1
ATOM 773 C C . ALA A 1 101 ? -8.061 8.989 -0.886 1.00 95.94 101 ALA A C 1
ATOM 775 O O . ALA A 1 101 ? -9.000 8.496 -0.252 1.00 95.94 101 ALA A O 1
ATOM 776 N N . LEU A 1 102 ? -8.102 9.169 -2.205 1.00 93.94 102 LEU A N 1
ATOM 777 C CA . LEU A 1 102 ? -9.194 8.688 -3.049 1.00 93.94 102 LEU A CA 1
ATOM 778 C C . LEU A 1 102 ? -9.142 7.161 -3.180 1.00 93.94 102 LEU A C 1
ATOM 780 O O . LEU A 1 102 ? -8.063 6.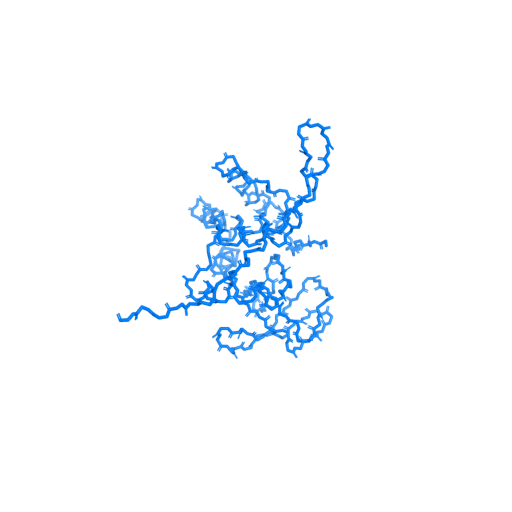567 -3.208 1.00 93.94 102 LEU A O 1
ATOM 784 N N . ILE A 1 103 ? -10.312 6.531 -3.289 1.00 90.31 103 ILE A N 1
ATOM 785 C CA . ILE A 1 103 ? -10.455 5.079 -3.476 1.00 90.31 103 ILE A CA 1
ATOM 786 C C . ILE A 1 103 ? -11.296 4.769 -4.714 1.00 90.31 103 ILE A C 1
ATOM 788 O O . ILE A 1 103 ? -12.223 5.509 -5.045 1.00 90.31 103 ILE A O 1
ATOM 792 N N . ASP A 1 104 ? -11.003 3.651 -5.380 1.00 78.75 104 ASP A N 1
ATOM 793 C CA . ASP A 1 104 ? -11.767 3.191 -6.550 1.00 78.75 104 ASP A CA 1
ATOM 794 C C . ASP A 1 104 ? -13.048 2.420 -6.175 1.00 78.75 104 ASP A C 1
ATOM 796 O O . ASP A 1 104 ? -13.955 2.248 -6.993 1.00 78.75 104 ASP A O 1
ATOM 800 N N . SER A 1 105 ? -13.122 1.944 -4.932 1.00 74.31 105 SER A N 1
ATOM 801 C CA . SER A 1 105 ? -14.153 1.041 -4.441 1.00 74.31 105 SER A CA 1
AT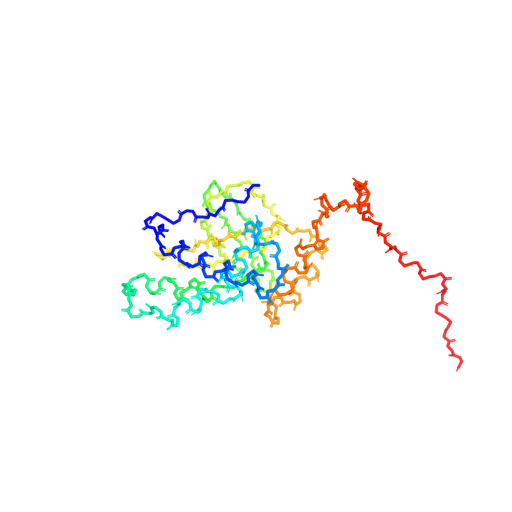OM 802 C C . SER A 1 105 ? -14.386 1.255 -2.948 1.00 74.31 105 SER A C 1
ATOM 804 O O . SER A 1 105 ? -13.457 1.503 -2.185 1.00 74.31 105 SER A O 1
ATOM 806 N N . GLY A 1 106 ? -15.657 1.200 -2.542 1.00 74.94 106 GLY A N 1
ATOM 807 C CA . GLY A 1 106 ? -16.077 1.350 -1.148 1.00 74.94 106 GLY A CA 1
ATOM 808 C C . GLY A 1 106 ? -16.148 0.020 -0.392 1.00 74.94 106 GLY A C 1
ATOM 809 O O . GLY A 1 106 ? -15.669 -1.010 -0.860 1.00 74.94 106 GLY A O 1
ATOM 810 N N . GLY A 1 107 ? -16.810 0.040 0.767 1.00 83.94 107 GLY A N 1
ATOM 811 C CA . GLY A 1 107 ? -16.979 -1.140 1.628 1.00 83.94 107 GLY A CA 1
ATOM 812 C C . GLY A 1 107 ? -15.972 -1.232 2.773 1.00 83.94 107 GLY A C 1
ATOM 813 O O . GLY A 1 107 ? -15.859 -2.281 3.401 1.00 83.94 107 GLY A O 1
ATOM 814 N N . TYR A 1 108 ? -15.257 -0.141 3.041 1.00 90.50 108 TYR A N 1
ATOM 815 C CA . TYR A 1 108 ? -14.382 -0.018 4.195 1.00 90.50 108 TYR A CA 1
ATOM 816 C C . TYR A 1 108 ? -15.069 0.742 5.323 1.00 90.50 108 TYR A C 1
ATOM 818 O O . TYR A 1 108 ? -15.791 1.710 5.082 1.00 90.50 108 TYR A O 1
ATOM 826 N N . GLU A 1 109 ? -14.809 0.323 6.554 1.00 93.25 109 GLU A N 1
ATOM 827 C CA . GLU A 1 109 ? -15.423 0.892 7.751 1.00 93.25 109 GLU A CA 1
ATOM 828 C C . GLU A 1 109 ? -14.376 1.573 8.634 1.00 93.25 109 GLU A C 1
ATOM 830 O O . GLU A 1 109 ? -13.205 1.187 8.663 1.00 93.25 109 GLU A O 1
ATOM 835 N N . ILE A 1 110 ? -14.811 2.591 9.377 1.00 96.75 110 ILE A N 1
ATOM 836 C CA . ILE A 1 110 ? -13.972 3.270 10.370 1.00 96.75 110 ILE A CA 1
ATOM 837 C C . ILE A 1 110 ? -13.523 2.255 11.433 1.00 96.75 110 ILE A C 1
ATOM 839 O O . ILE A 1 110 ? -14.306 1.418 11.879 1.00 96.75 110 ILE A O 1
ATOM 843 N N . GLY A 1 111 ? -12.255 2.331 11.831 1.00 96.50 111 GLY A N 1
ATOM 844 C CA . GLY A 1 111 ? -11.606 1.416 12.769 1.00 96.50 111 GLY A CA 1
ATOM 845 C C . GLY A 1 111 ? -11.041 0.149 12.121 1.00 96.50 111 GLY A C 1
ATOM 846 O O . GLY A 1 111 ? -10.324 -0.599 12.784 1.00 96.50 111 GLY A O 1
ATOM 847 N N . GLN A 1 112 ? -11.311 -0.109 10.836 1.00 96.44 112 GLN A N 1
ATOM 848 C CA . GLN A 1 112 ? -10.639 -1.193 10.122 1.00 96.44 112 GLN A CA 1
ATOM 849 C C . GLN A 1 112 ? -9.172 -0.850 9.870 1.00 96.44 112 GLN A C 1
ATOM 851 O O . GLN A 1 112 ? -8.810 0.300 9.618 1.00 96.44 112 GLN A O 1
ATOM 856 N N . THR A 1 113 ? -8.332 -1.880 9.880 1.00 97.50 113 THR A N 1
ATOM 857 C CA . THR A 1 113 ? -6.931 -1.772 9.484 1.00 97.50 113 THR A CA 1
ATOM 858 C C . THR A 1 113 ? -6.739 -2.388 8.107 1.00 97.50 113 THR A C 1
ATOM 860 O O . THR A 1 113 ? -7.247 -3.476 7.832 1.00 97.50 113 THR A O 1
ATOM 863 N N . VAL A 1 114 ? -6.000 -1.709 7.237 1.00 95.81 114 VAL A N 1
ATOM 864 C CA . VAL A 1 114 ? -5.737 -2.132 5.862 1.00 95.81 114 VAL A CA 1
ATOM 865 C C . VAL A 1 114 ? -4.248 -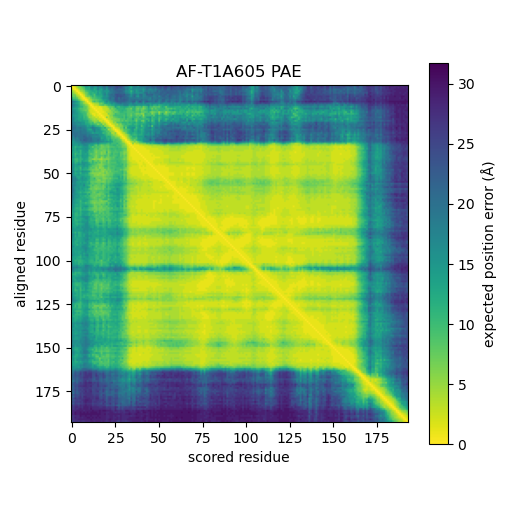2.075 5.536 1.00 95.81 114 VAL A C 1
ATOM 867 O O . VAL A 1 114 ? -3.525 -1.197 5.998 1.00 95.81 114 VAL A O 1
ATOM 870 N N . LEU A 1 115 ? -3.796 -3.011 4.705 1.00 95.38 115 LEU A N 1
ATOM 871 C CA . LEU A 1 115 ? -2.511 -2.965 4.020 1.00 95.38 115 LEU A CA 1
ATOM 872 C C . LEU A 1 115 ? -2.734 -2.420 2.609 1.00 95.38 115 LEU A C 1
ATOM 874 O O . LEU A 1 115 ? -3.362 -3.078 1.769 1.00 95.38 115 LEU A O 1
ATOM 878 N N . CYS A 1 116 ? -2.197 -1.241 2.325 1.00 94.69 116 CYS A N 1
ATOM 879 C CA . CYS A 1 116 ? -2.304 -0.608 1.012 1.00 94.69 116 CYS A CA 1
ATOM 880 C C . CYS A 1 116 ? -1.097 0.279 0.713 1.00 94.69 116 CYS A C 1
ATOM 882 O O . CYS A 1 116 ? -0.235 0.478 1.568 1.00 94.69 116 CYS A O 1
ATOM 884 N N . ARG A 1 117 ? -1.031 0.794 -0.518 1.00 93.94 117 ARG A N 1
ATOM 885 C CA . ARG A 1 117 ? -0.092 1.849 -0.911 1.00 93.94 117 ARG A CA 1
ATOM 886 C C . ARG A 1 117 ? -0.852 3.145 -1.076 1.00 93.94 117 ARG A C 1
ATOM 888 O O . ARG A 1 117 ? -1.974 3.139 -1.582 1.00 93.94 117 ARG A O 1
ATOM 895 N N . ILE A 1 118 ? -0.205 4.233 -0.697 1.00 94.62 118 ILE A N 1
ATOM 896 C CA . ILE A 1 118 ? -0.687 5.581 -0.959 1.00 94.62 118 ILE A CA 1
ATOM 897 C C . ILE A 1 118 ? 0.364 6.266 -1.822 1.00 94.62 118 ILE A C 1
ATOM 899 O O . ILE A 1 118 ? 1.565 6.131 -1.584 1.00 94.62 118 ILE A O 1
ATOM 903 N N . THR A 1 119 ? -0.086 6.940 -2.870 1.00 93.88 119 THR A N 1
ATOM 904 C CA . THR A 1 119 ? 0.772 7.722 -3.761 1.00 93.88 119 THR A CA 1
ATOM 905 C C . THR A 1 119 ? 0.003 8.928 -4.273 1.00 93.88 119 THR A C 1
ATOM 907 O O . THR A 1 119 ? -1.221 8.949 -4.183 1.00 93.88 119 THR A O 1
ATOM 910 N N . ASP A 1 120 ? 0.703 9.900 -4.843 1.00 91.00 120 ASP A N 1
ATOM 911 C CA . ASP A 1 120 ? 0.061 11.046 -5.477 1.00 91.00 120 ASP A CA 1
ATOM 912 C C . ASP A 1 120 ? -0.180 10.773 -6.959 1.00 91.00 120 ASP A C 1
ATOM 914 O O . ASP A 1 120 ? 0.751 10.444 -7.703 1.00 91.00 120 ASP A O 1
ATOM 918 N N . PHE A 1 121 ? -1.407 11.010 -7.408 1.00 85.81 121 PHE A N 1
ATOM 919 C CA . PHE A 1 121 ? -1.777 11.012 -8.815 1.00 85.81 121 PHE A CA 1
ATOM 920 C C . PHE A 1 121 ? -2.399 12.362 -9.165 1.00 85.81 121 PHE A C 1
ATOM 922 O O . PHE A 1 121 ? -3.381 12.772 -8.562 1.00 85.81 121 PHE A O 1
ATOM 929 N N . GLU A 1 122 ? -1.778 13.086 -10.100 1.00 85.06 122 GLU A N 1
ATOM 930 C CA . GLU A 1 122 ? -2.222 14.427 -10.530 1.00 85.06 122 GLU A CA 1
ATOM 931 C C . GLU A 1 122 ? -2.390 15.462 -9.394 1.00 85.06 122 GLU A C 1
ATOM 933 O O . GLU A 1 122 ? -3.044 16.483 -9.565 1.00 85.06 122 GLU A O 1
ATOM 938 N N . GLY A 1 123 ? -1.718 15.246 -8.259 1.00 85.25 123 GLY A N 1
ATOM 939 C CA . GLY A 1 123 ? -1.755 16.138 -7.095 1.00 85.25 123 GLY A CA 1
ATOM 940 C C . GLY A 1 123 ? -2.679 15.667 -5.974 1.00 85.25 123 GLY A C 1
ATOM 941 O O . GLY A 1 123 ? -2.581 16.199 -4.872 1.00 85.25 123 GLY A O 1
ATOM 942 N N . ASP A 1 124 ? -3.493 14.642 -6.220 1.00 89.44 124 ASP A N 1
ATOM 943 C CA . ASP A 1 124 ? -4.360 14.040 -5.214 1.00 89.44 124 ASP A CA 1
ATOM 944 C C . ASP A 1 124 ? -3.753 12.729 -4.688 1.00 89.44 124 ASP A C 1
ATOM 946 O O . ASP A 1 124 ? -3.353 11.870 -5.486 1.00 89.44 124 ASP A O 1
ATOM 950 N N . PRO A 1 125 ? -3.706 12.515 -3.361 1.00 94.56 125 PRO A N 1
ATOM 951 C CA . PRO A 1 125 ? -3.356 11.216 -2.813 1.00 94.56 125 PRO A CA 1
ATOM 952 C C . PRO A 1 125 ? -4.414 10.179 -3.197 1.00 94.56 125 PRO A C 1
ATOM 954 O O . PRO A 1 125 ? -5.620 10.389 -3.040 1.00 94.56 125 PRO A O 1
ATOM 957 N N . ILE A 1 126 ? -3.966 9.022 -3.664 1.00 94.50 126 ILE A N 1
ATOM 958 C CA . ILE A 1 126 ? -4.818 7.901 -4.048 1.00 94.50 126 ILE A CA 1
ATOM 959 C C . ILE A 1 126 ? -4.360 6.622 -3.357 1.00 94.50 126 ILE A C 1
ATOM 961 O O . ILE A 1 126 ? -3.167 6.405 -3.127 1.00 94.50 126 ILE A O 1
ATOM 965 N N . VAL A 1 127 ? -5.316 5.746 -3.062 1.00 93.62 127 VAL A N 1
ATOM 966 C CA . VAL A 1 127 ? -5.018 4.361 -2.709 1.00 93.62 127 VAL A CA 1
ATOM 967 C C . VAL A 1 127 ? -4.719 3.599 -3.993 1.00 93.62 127 VAL A C 1
ATOM 969 O O . VAL A 1 127 ? -5.542 3.534 -4.905 1.00 93.62 127 VAL A O 1
ATOM 972 N N . LEU A 1 128 ? -3.520 3.030 -4.065 1.00 90.19 128 LEU A N 1
ATOM 973 C CA . LEU A 1 128 ? -3.009 2.371 -5.257 1.00 90.19 128 LEU A CA 1
ATOM 974 C C . LEU A 1 128 ? -2.959 0.854 -5.074 1.00 90.19 128 LEU A C 1
ATOM 976 O O . LEU A 1 128 ? -2.353 0.338 -4.127 1.00 90.19 128 LEU A O 1
ATOM 980 N N . GLY A 1 129 ? -3.498 0.149 -6.067 1.00 87.50 129 GLY A N 1
ATOM 981 C CA . GLY A 1 129 ? -3.365 -1.295 -6.179 1.00 87.50 129 GLY A CA 1
ATOM 982 C C . GLY A 1 129 ? -4.288 -2.067 -5.240 1.00 87.50 129 GLY A C 1
ATOM 983 O O . GLY A 1 129 ? -5.323 -1.575 -4.793 1.00 87.50 129 GLY A O 1
ATOM 984 N N . SER A 1 130 ? -3.922 -3.312 -4.949 1.00 88.19 130 SER A N 1
ATOM 985 C CA . SER A 1 130 ? -4.751 -4.190 -4.117 1.00 88.19 130 SER A CA 1
ATOM 986 C C . SER A 1 130 ? -4.744 -3.763 -2.644 1.00 88.19 130 SER A C 1
ATOM 988 O O . SER A 1 130 ? -3.690 -3.743 -2.004 1.00 88.19 130 SER A O 1
ATOM 990 N N . VAL A 1 131 ? -5.922 -3.514 -2.074 1.00 90.94 131 VAL A N 1
ATOM 991 C CA . VAL A 1 131 ? -6.117 -3.252 -0.638 1.00 90.94 131 VAL A CA 1
ATOM 992 C C . VAL A 1 131 ? -6.497 -4.547 0.075 1.00 90.94 131 VAL A C 1
ATOM 994 O O . VAL A 1 131 ? -7.336 -5.304 -0.414 1.00 90.94 131 VAL A O 1
ATOM 997 N N . SER A 1 132 ? -5.879 -4.817 1.227 1.00 91.50 132 SER A N 1
ATOM 998 C CA . SER A 1 132 ? -6.208 -5.985 2.055 1.00 91.50 132 SER A CA 1
ATOM 999 C C . SER A 1 132 ? -6.548 -5.571 3.479 1.00 91.50 132 SER A C 1
ATOM 1001 O O . SER A 1 132 ? -5.714 -4.985 4.161 1.00 91.50 132 SER A O 1
ATOM 1003 N N . THR A 1 133 ? -7.754 -5.893 3.942 1.00 93.00 133 THR A N 1
ATOM 1004 C CA . THR A 1 133 ? -8.142 -5.715 5.348 1.00 93.00 133 THR A CA 1
ATOM 1005 C C . THR A 1 133 ? -7.388 -6.707 6.227 1.00 93.00 133 THR A C 1
ATOM 1007 O O . THR A 1 133 ? -7.301 -7.891 5.899 1.00 93.00 133 THR A O 1
ATOM 1010 N N . LEU A 1 134 ? -6.858 -6.225 7.347 1.00 93.94 134 LEU A N 1
ATOM 1011 C CA . LEU A 1 134 ? -6.025 -6.989 8.265 1.00 93.94 134 LEU A CA 1
ATOM 1012 C C . LEU A 1 134 ? -6.782 -7.331 9.546 1.00 93.94 134 LEU A C 1
ATOM 1014 O O . LEU A 1 134 ? -7.530 -6.517 10.089 1.00 93.94 134 LEU A O 1
ATOM 1018 N N . LYS A 1 135 ? -6.542 -8.534 10.069 1.00 93.12 135 LYS A N 1
ATOM 1019 C CA . LYS A 1 135 ? -6.918 -8.910 11.435 1.00 93.12 135 LYS A CA 1
ATOM 1020 C C . LYS A 1 135 ? -5.763 -8.601 12.381 1.00 93.12 135 LYS A C 1
ATOM 1022 O O . LYS A 1 135 ? -4.620 -8.455 11.961 1.00 93.12 135 LYS A O 1
ATOM 1027 N N . LYS A 1 136 ? -6.039 -8.600 13.686 1.00 91.50 136 LYS A N 1
ATOM 1028 C CA . LYS A 1 136 ? -5.029 -8.337 14.726 1.00 91.50 136 LYS A CA 1
ATOM 1029 C C . LYS A 1 136 ? -3.739 -9.158 14.555 1.00 91.50 136 LYS A C 1
ATOM 1031 O O . LYS A 1 136 ? -2.656 -8.593 14.617 1.00 91.50 136 LYS A O 1
ATOM 1036 N N . LEU A 1 137 ? -3.864 -10.460 14.284 1.00 89.88 137 LEU A N 1
ATOM 1037 C CA . LEU A 1 137 ? -2.710 -11.346 14.074 1.00 89.88 137 LEU A CA 1
ATOM 1038 C C . LEU A 1 137 ? -1.890 -10.972 12.828 1.00 89.88 137 LEU A C 1
ATOM 1040 O O . LEU A 1 137 ? -0.669 -11.089 12.848 1.00 89.88 137 LEU A O 1
ATOM 1044 N N . ASP A 1 138 ? -2.543 -10.491 11.767 1.00 93.62 138 ASP A N 1
ATOM 1045 C CA . ASP A 1 138 ? -1.856 -10.037 10.554 1.00 93.62 138 ASP A CA 1
ATOM 1046 C C . ASP A 1 138 ? -1.044 -8.772 10.836 1.00 93.62 138 ASP A C 1
ATOM 1048 O O . ASP A 1 138 ? 0.087 -8.644 10.378 1.00 93.62 138 ASP A O 1
ATOM 1052 N N . ILE A 1 139 ? -1.604 -7.853 11.629 1.00 93.62 139 ILE A N 1
ATOM 1053 C CA . ILE A 1 139 ? -0.934 -6.610 12.031 1.00 93.62 139 ILE A CA 1
ATOM 1054 C C . ILE A 1 139 ? 0.309 -6.929 12.865 1.00 93.62 139 ILE A C 1
ATOM 1056 O O . ILE A 1 139 ? 1.380 -6.400 12.583 1.00 93.62 139 ILE A O 1
ATOM 1060 N N . GLU A 1 140 ? 0.186 -7.813 13.859 1.00 92.69 140 GLU A N 1
ATOM 1061 C CA . GLU A 1 140 ? 1.308 -8.233 14.713 1.00 92.69 140 GLU A CA 1
ATOM 1062 C C . GLU A 1 140 ? 2.455 -8.854 13.900 1.00 92.69 140 GLU A C 1
ATOM 1064 O O . GLU A 1 140 ? 3.623 -8.639 14.223 1.00 92.69 140 GLU A O 1
ATOM 1069 N N . TYR A 1 141 ? 2.129 -9.579 12.827 1.00 91.12 141 TYR A N 1
ATOM 1070 C CA . TYR A 1 141 ? 3.114 -10.165 11.921 1.00 91.12 141 TYR A CA 1
ATOM 1071 C C . TYR A 1 141 ? 3.740 -9.136 10.964 1.00 91.12 141 TYR A C 1
ATOM 1073 O O . TYR A 1 141 ? 4.961 -9.092 10.820 1.00 91.12 141 TYR A O 1
ATOM 1081 N N . LEU A 1 142 ? 2.924 -8.308 10.305 1.00 93.62 142 LEU A N 1
ATOM 1082 C CA . LEU A 1 142 ? 3.369 -7.421 9.225 1.00 93.62 142 LEU A CA 1
ATOM 1083 C C . LEU A 1 142 ? 4.005 -6.117 9.723 1.00 93.62 142 LEU A C 1
ATOM 1085 O O . LEU A 1 142 ? 4.905 -5.595 9.067 1.00 93.62 142 LEU A O 1
ATOM 1089 N N . LEU A 1 143 ? 3.567 -5.571 10.862 1.00 92.88 143 LEU A N 1
ATOM 1090 C CA . LEU A 1 143 ? 4.020 -4.259 11.341 1.00 92.88 143 LEU A CA 1
ATOM 1091 C C . LEU A 1 143 ? 5.538 -4.191 11.610 1.00 92.88 143 LEU A C 1
ATOM 1093 O O . LEU A 1 143 ? 6.169 -3.210 11.226 1.00 92.88 143 LEU A O 1
ATOM 1097 N N . PRO A 1 144 ? 6.196 -5.209 12.196 1.00 91.38 144 PRO A N 1
ATOM 1098 C CA . PRO A 1 144 ? 7.654 -5.196 12.321 1.00 91.38 144 PRO A CA 1
ATOM 1099 C C . PRO A 1 144 ? 8.387 -5.246 10.971 1.00 91.38 144 PRO A C 1
ATOM 1101 O O . PRO A 1 144 ? 9.544 -4.828 10.884 1.00 91.38 144 PRO A O 1
ATOM 1104 N N . LEU A 1 145 ? 7.744 -5.784 9.930 1.00 90.81 145 LEU A N 1
ATOM 1105 C CA . LEU A 1 145 ? 8.317 -5.926 8.592 1.00 90.81 145 LEU A CA 1
ATOM 1106 C C . LEU A 1 145 ? 8.187 -4.632 7.782 1.00 90.81 145 LEU A C 1
ATOM 1108 O O . LEU A 1 145 ? 9.103 -4.301 7.032 1.00 90.81 145 LEU A O 1
ATOM 1112 N N . THR A 1 146 ? 7.123 -3.842 7.981 1.00 87.44 146 THR A N 1
ATOM 1113 C CA . THR A 1 146 ? 6.992 -2.525 7.327 1.00 87.44 146 THR A CA 1
ATOM 1114 C C . THR A 1 146 ? 8.156 -1.605 7.694 1.00 87.44 146 THR A C 1
ATOM 1116 O O . THR A 1 146 ? 8.731 -0.973 6.810 1.00 87.44 146 THR A O 1
ATOM 1119 N N . ALA A 1 147 ? 8.585 -1.610 8.961 1.00 84.81 147 ALA A N 1
ATOM 1120 C CA . ALA A 1 147 ? 9.728 -0.826 9.435 1.00 84.81 147 ALA A CA 1
ATOM 1121 C C . ALA A 1 147 ? 11.075 -1.258 8.820 1.00 84.81 147 ALA A C 1
ATOM 1123 O O . ALA A 1 147 ? 11.979 -0.439 8.669 1.00 84.81 147 ALA A O 1
ATOM 1124 N N . LYS A 1 148 ? 11.220 -2.540 8.460 1.00 86.31 148 LYS A N 1
ATOM 1125 C CA . LYS A 1 148 ? 12.434 -3.092 7.828 1.00 86.31 148 LYS A CA 1
ATOM 1126 C C . LYS A 1 148 ? 12.410 -3.000 6.299 1.00 86.31 148 LYS A C 1
ATOM 1128 O O . LYS A 1 148 ? 13.451 -3.146 5.665 1.00 86.31 148 LYS A O 1
ATOM 1133 N N . GLY A 1 149 ? 11.240 -2.719 5.729 1.00 85.06 149 GLY A N 1
ATOM 1134 C CA . GLY A 1 149 ? 10.960 -2.818 4.305 1.00 85.06 149 GLY A CA 1
ATOM 1135 C C . GLY A 1 149 ? 10.392 -4.192 3.967 1.00 85.06 149 GLY A C 1
ATOM 1136 O O . GLY A 1 149 ? 11.126 -5.173 3.926 1.00 85.06 149 GLY A O 1
ATOM 1137 N N . LEU A 1 150 ? 9.086 -4.238 3.698 1.00 88.12 150 LEU A N 1
ATOM 1138 C CA . LEU A 1 150 ? 8.397 -5.444 3.242 1.00 88.12 150 LEU A CA 1
ATOM 1139 C C . LEU A 1 150 ? 8.970 -5.920 1.906 1.00 88.12 150 LEU A C 1
ATOM 1141 O O . LEU A 1 150 ? 9.017 -5.151 0.941 1.00 88.12 150 LEU A O 1
ATOM 1145 N N . THR A 1 151 ? 9.360 -7.190 1.848 1.00 88.31 151 THR A N 1
ATOM 1146 C CA . THR A 1 151 ? 9.738 -7.845 0.595 1.00 88.31 151 THR A CA 1
ATOM 1147 C C . THR A 1 151 ? 8.534 -8.537 -0.045 1.00 88.31 151 THR A C 1
ATOM 1149 O O . THR A 1 151 ? 7.494 -8.745 0.585 1.00 88.31 151 THR A O 1
ATOM 1152 N N . VAL A 1 152 ? 8.673 -8.904 -1.321 1.00 88.12 152 VAL A N 1
ATOM 1153 C CA . VAL A 1 152 ? 7.674 -9.718 -2.031 1.00 88.12 152 VAL A CA 1
ATOM 1154 C C . VAL A 1 152 ? 7.454 -11.047 -1.320 1.00 88.12 152 VAL A C 1
ATOM 1156 O O . VAL A 1 152 ? 6.308 -11.438 -1.115 1.00 88.12 152 VAL A O 1
ATOM 1159 N N . ASP A 1 153 ? 8.537 -11.705 -0.907 1.00 86.75 153 ASP A N 1
ATOM 1160 C CA . ASP A 1 153 ? 8.488 -13.023 -0.274 1.00 86.75 153 ASP A CA 1
ATOM 1161 C C . ASP A 1 153 ? 7.735 -12.975 1.060 1.00 86.75 153 ASP A C 1
ATOM 1163 O O . ASP A 1 153 ? 6.890 -13.832 1.314 1.00 86.75 153 ASP A O 1
ATOM 1167 N N . ASP A 1 154 ? 7.959 -11.932 1.871 1.00 89.69 154 ASP A N 1
ATOM 1168 C CA . ASP A 1 154 ? 7.225 -11.717 3.127 1.00 89.69 154 ASP A CA 1
ATOM 1169 C C . ASP A 1 154 ? 5.713 -11.608 2.882 1.00 89.69 154 ASP A C 1
ATOM 1171 O O . ASP A 1 154 ? 4.894 -12.220 3.576 1.00 89.69 154 ASP A O 1
ATOM 1175 N N . LEU A 1 155 ? 5.335 -10.818 1.874 1.00 90.00 155 LEU A N 1
ATOM 1176 C CA . LEU A 1 155 ? 3.941 -10.538 1.548 1.00 90.00 155 LEU A CA 1
ATOM 1177 C C . LEU A 1 155 ? 3.242 -11.742 0.926 1.00 90.00 155 LEU A C 1
ATOM 1179 O O . LEU A 1 155 ? 2.078 -11.991 1.238 1.00 90.00 155 LEU A O 1
ATOM 1183 N N . LEU A 1 156 ? 3.933 -12.503 0.083 1.00 86.25 156 LEU A N 1
ATOM 1184 C CA . LEU A 1 156 ? 3.407 -13.737 -0.486 1.00 86.25 156 LEU A CA 1
ATOM 1185 C C . LEU A 1 156 ? 3.245 -14.813 0.579 1.00 86.25 156 LEU A C 1
ATOM 1187 O O . LEU A 1 156 ? 2.182 -15.428 0.653 1.00 86.25 156 LEU A O 1
ATOM 1191 N N . LEU A 1 157 ? 4.253 -15.010 1.432 1.00 86.25 157 LEU A N 1
ATOM 1192 C CA . LEU A 1 157 ? 4.181 -15.976 2.523 1.00 86.25 157 LEU A CA 1
ATOM 1193 C C . LEU A 1 157 ? 2.985 -15.679 3.429 1.00 86.25 157 LEU A C 1
ATOM 1195 O O . LEU A 1 157 ? 2.182 -16.573 3.703 1.00 86.25 157 LEU A O 1
ATOM 1199 N N . TRP A 1 158 ? 2.822 -14.417 3.838 1.00 89.94 158 TRP A N 1
ATOM 1200 C CA . TRP A 1 158 ? 1.653 -13.982 4.597 1.00 89.94 158 TRP A CA 1
ATOM 1201 C C . TRP A 1 158 ? 0.349 -14.235 3.835 1.00 89.94 158 TRP A C 1
ATOM 1203 O O . TRP A 1 158 ? -0.565 -14.870 4.363 1.00 89.94 158 TRP A O 1
ATOM 1213 N N . PHE A 1 159 ? 0.262 -13.778 2.585 1.00 87.38 159 PHE A N 1
ATOM 1214 C CA . PHE A 1 159 ? -0.958 -13.855 1.788 1.00 87.38 159 PHE A CA 1
ATOM 1215 C C . PHE A 1 159 ? -1.420 -15.299 1.550 1.00 87.38 159 PHE A C 1
ATOM 1217 O O . PHE A 1 159 ? -2.616 -15.590 1.637 1.00 87.38 159 PHE A O 1
ATOM 1224 N N . HIS A 1 160 ? -0.484 -16.218 1.305 1.00 82.50 160 HIS A N 1
ATOM 1225 C CA . HIS A 1 160 ? -0.772 -17.644 1.172 1.00 82.50 160 HIS A CA 1
ATOM 1226 C C . HIS A 1 160 ? -1.103 -18.303 2.515 1.00 82.50 160 HIS A C 1
ATOM 1228 O O . HIS A 1 160 ? -1.953 -19.189 2.548 1.00 82.50 160 HIS A O 1
ATOM 1234 N N . ALA A 1 161 ? -0.508 -17.861 3.628 1.00 83.12 161 ALA A N 1
ATOM 1235 C CA . ALA A 1 161 ? -0.810 -18.400 4.955 1.00 83.12 161 ALA A CA 1
ATOM 1236 C C . ALA A 1 161 ? -2.232 -18.061 5.436 1.00 83.12 161 ALA A C 1
ATOM 1238 O O . ALA A 1 161 ? -2.855 -18.858 6.141 1.00 83.12 161 ALA A O 1
ATOM 1239 N N . ILE A 1 162 ? -2.764 -16.890 5.066 1.00 79.06 162 ILE A N 1
ATOM 1240 C CA . ILE A 1 162 ? -4.107 -16.455 5.489 1.00 79.06 162 ILE A CA 1
ATOM 1241 C C . ILE A 1 162 ? -5.228 -16.965 4.585 1.00 79.06 162 ILE A C 1
ATOM 1243 O O . ILE A 1 162 ? -6.403 -16.919 4.969 1.00 79.06 162 ILE A O 1
ATOM 1247 N N . ARG A 1 163 ? -4.894 -17.433 3.379 1.00 71.38 163 ARG A N 1
ATOM 1248 C CA . ARG A 1 163 ? -5.872 -18.023 2.474 1.00 71.38 163 ARG A CA 1
ATOM 1249 C C . ARG A 1 163 ? -5.940 -19.524 2.717 1.00 71.38 163 ARG A C 1
ATOM 1251 O O . ARG A 1 163 ? -4.920 -20.200 2.623 1.00 71.38 163 ARG A O 1
ATOM 1258 N N . PRO A 1 164 ? -7.131 -20.084 2.987 1.00 56.16 164 PRO A N 1
ATOM 1259 C CA . PRO A 1 164 ? -7.274 -21.525 2.925 1.00 56.16 164 PRO A CA 1
ATOM 1260 C C . PRO A 1 164 ? -6.866 -21.965 1.516 1.00 56.16 164 PRO A C 1
ATOM 1262 O O . PRO A 1 164 ? -7.319 -21.367 0.537 1.00 56.16 164 PRO A O 1
ATOM 1265 N N . LEU A 1 165 ? -6.002 -22.979 1.430 1.00 52.81 165 LEU A N 1
ATOM 1266 C CA . LEU A 1 165 ? -5.654 -23.675 0.191 1.00 52.81 165 LEU A CA 1
ATOM 1267 C C . LEU A 1 165 ? -6.920 -24.353 -0.348 1.00 52.81 165 LEU A C 1
ATOM 1269 O O . LEU A 1 165 ? -7.152 -25.546 -0.167 1.00 52.81 165 LEU A O 1
ATOM 1273 N N . ALA A 1 166 ? -7.811 -23.559 -0.927 1.00 46.28 166 ALA A N 1
ATOM 1274 C CA . ALA A 1 166 ? -9.056 -24.033 -1.479 1.00 46.28 166 ALA A CA 1
ATOM 1275 C C . ALA A 1 166 ? -8.726 -24.766 -2.778 1.00 46.28 166 ALA A C 1
ATOM 1277 O O . ALA A 1 166 ? -8.347 -24.148 -3.766 1.00 46.28 166 ALA A O 1
ATOM 1278 N N . GLY A 1 167 ? -8.878 -26.089 -2.766 1.00 50.06 167 GLY A N 1
ATOM 1279 C CA . GLY A 1 167 ? -8.837 -26.891 -3.984 1.00 50.06 167 GLY A CA 1
ATOM 1280 C C . GLY A 1 167 ? -7.554 -27.671 -4.242 1.00 50.06 167 GLY A C 1
ATOM 1281 O O . GLY A 1 167 ? -7.510 -28.350 -5.266 1.00 50.06 167 GLY A O 1
ATOM 1282 N N . ILE A 1 168 ? -6.563 -27.681 -3.335 1.00 52.56 168 ILE A N 1
ATOM 1283 C CA . ILE A 1 168 ? -5.524 -28.712 -3.443 1.00 52.56 168 ILE A CA 1
ATOM 1284 C C . ILE A 1 168 ? -6.178 -30.041 -3.105 1.00 52.56 168 ILE A C 1
ATOM 1286 O O . ILE A 1 168 ? -6.600 -30.292 -1.975 1.00 52.56 168 ILE A O 1
ATOM 1290 N N . LYS A 1 169 ? -6.305 -30.871 -4.127 1.00 56.81 169 LYS A N 1
ATOM 1291 C CA . LYS A 1 169 ? -6.741 -32.244 -3.983 1.00 56.81 169 LYS A CA 1
ATOM 1292 C C . LYS A 1 169 ? -5.507 -33.121 -3.818 1.00 56.81 169 LYS A C 1
ATOM 1294 O O . LYS A 1 169 ? -4.460 -32.846 -4.402 1.00 56.81 169 LYS A O 1
ATOM 1299 N N . SER A 1 170 ? -5.621 -34.177 -3.025 1.00 60.44 170 SER A N 1
ATOM 1300 C CA . SER A 1 170 ? -4.663 -35.273 -3.050 1.00 60.44 170 SER A CA 1
ATOM 1301 C C . SER A 1 170 ? -4.570 -35.824 -4.479 1.00 60.44 170 SER A C 1
ATOM 1303 O O . SER A 1 170 ? -5.453 -35.595 -5.311 1.00 60.44 170 SER A O 1
ATOM 1305 N N . HIS A 1 171 ? -3.537 -36.614 -4.768 1.00 58.47 171 HIS A N 1
ATOM 1306 C CA . HIS A 1 171 ? -3.449 -37.339 -6.040 1.00 58.47 171 HIS A CA 1
ATOM 1307 C C . HIS A 1 171 ? -4.705 -38.202 -6.324 1.00 58.47 171 HIS A C 1
ATOM 1309 O O . HIS A 1 171 ? -5.013 -38.471 -7.478 1.00 58.47 171 HIS A O 1
ATOM 1315 N N . GLY A 1 172 ? -5.464 -38.581 -5.285 1.00 72.88 172 GLY A N 1
ATOM 1316 C CA . GLY A 1 172 ? -6.736 -39.307 -5.384 1.00 72.88 172 GLY A CA 1
ATOM 1317 C C . GLY A 1 172 ? -7.987 -38.435 -5.565 1.00 72.88 172 GLY A C 1
ATOM 1318 O O . GLY A 1 172 ? -9.083 -38.973 -5.661 1.00 72.88 172 GLY A O 1
ATOM 1319 N N . GLY A 1 173 ? -7.859 -37.106 -5.622 1.00 67.75 173 GLY A N 1
ATOM 1320 C CA . GLY A 1 173 ? -8.990 -36.189 -5.802 1.00 67.75 173 GLY A CA 1
ATOM 1321 C C . GLY A 1 173 ? -9.653 -35.711 -4.504 1.00 67.75 173 GLY A C 1
ATOM 1322 O O . GLY A 1 173 ? -10.533 -34.846 -4.566 1.00 67.75 173 GLY A O 1
ATOM 1323 N N . ASP A 1 174 ? -9.215 -36.208 -3.345 1.00 69.88 174 ASP A N 1
ATOM 1324 C CA . ASP A 1 174 ? -9.752 -35.802 -2.045 1.00 69.88 174 ASP A CA 1
ATOM 1325 C C . ASP A 1 174 ? -9.271 -34.399 -1.671 1.00 69.88 174 ASP A C 1
ATOM 1327 O O . ASP A 1 174 ? -8.082 -34.117 -1.814 1.00 69.88 174 ASP A O 1
ATOM 1331 N N . PRO A 1 175 ? -10.132 -33.508 -1.159 1.00 56.50 175 PRO A N 1
ATOM 1332 C CA . PRO A 1 175 ? -9.688 -32.199 -0.697 1.00 56.50 175 PRO A CA 1
ATOM 1333 C C . PRO A 1 175 ? -8.670 -32.358 0.440 1.00 56.50 175 PRO A C 1
ATOM 1335 O O . PRO A 1 175 ? -8.953 -33.002 1.452 1.00 56.50 175 PRO A O 1
ATOM 1338 N N . LEU A 1 176 ? -7.488 -31.754 0.296 1.00 55.56 176 LEU A N 1
ATOM 1339 C CA . LEU A 1 176 ? -6.531 -31.672 1.392 1.00 55.56 176 LEU A CA 1
ATOM 1340 C C . LEU A 1 176 ? -7.114 -30.775 2.483 1.00 55.56 176 LEU A C 1
ATOM 1342 O O . LEU A 1 176 ? -7.355 -29.584 2.289 1.00 55.56 176 LEU A O 1
ATOM 1346 N N . ILE A 1 177 ? -7.342 -31.364 3.650 1.00 56.94 177 ILE A N 1
ATOM 1347 C CA . ILE A 1 177 ? -7.762 -30.637 4.842 1.00 56.94 177 ILE A CA 1
ATOM 1348 C C . ILE A 1 177 ? -6.503 -30.025 5.453 1.00 56.94 177 ILE A C 1
ATOM 1350 O O . ILE A 1 177 ? -5.590 -30.742 5.863 1.00 56.94 177 ILE A O 1
ATOM 1354 N N . ALA A 1 178 ? -6.445 -28.695 5.519 1.00 52.12 178 ALA A N 1
ATOM 1355 C CA . ALA A 1 178 ? -5.381 -27.997 6.227 1.00 52.12 178 ALA A CA 1
ATOM 1356 C C . ALA A 1 178 ? -5.494 -28.294 7.732 1.00 52.12 178 ALA 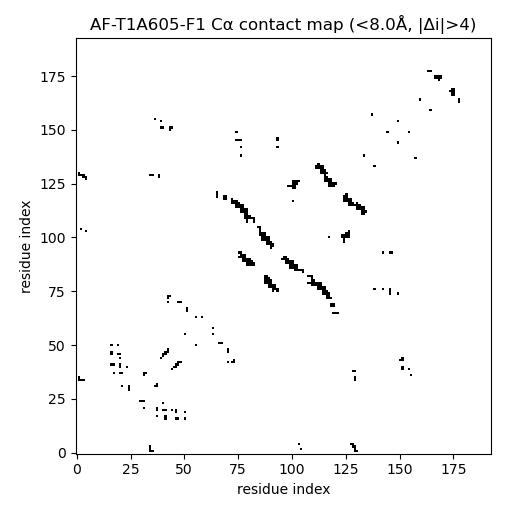A C 1
ATOM 1358 O O . ALA A 1 178 ? -6.271 -27.672 8.459 1.00 52.12 178 ALA A O 1
ATOM 1359 N N . CYS A 1 179 ? -4.732 -29.277 8.206 1.00 47.88 179 CYS A N 1
ATOM 1360 C CA . CYS A 1 179 ? -4.645 -29.596 9.622 1.00 47.88 179 CYS A CA 1
ATOM 1361 C C . CYS A 1 179 ? -3.803 -28.529 10.328 1.00 47.88 179 CYS A C 1
ATOM 1363 O O . CYS A 1 179 ? -2.588 -28.449 10.149 1.00 47.88 179 CYS A O 1
ATOM 1365 N N . LYS A 1 180 ? -4.446 -27.713 11.165 1.00 42.06 180 LYS A N 1
ATOM 1366 C CA . LYS A 1 180 ? -3.744 -26.812 12.080 1.00 42.06 180 LYS A CA 1
ATOM 1367 C C . LYS A 1 180 ? -3.061 -27.650 13.162 1.00 42.06 180 LYS A C 1
ATOM 1369 O O . LYS A 1 180 ? -3.719 -28.135 14.079 1.00 42.06 180 LYS A O 1
ATOM 1374 N N . ALA A 1 181 ? -1.746 -27.816 13.069 1.00 44.62 181 ALA A N 1
ATOM 1375 C CA . ALA A 1 181 ? -0.962 -28.376 14.160 1.00 44.62 181 ALA A CA 1
ATOM 1376 C C . ALA A 1 181 ? -0.786 -27.304 15.248 1.00 44.62 181 ALA A C 1
ATOM 1378 O O . ALA A 1 181 ? -0.151 -26.274 15.031 1.00 44.62 181 ALA A O 1
ATOM 1379 N N . SER A 1 182 ? -1.369 -27.532 16.423 1.00 41.91 182 SER A N 1
ATOM 1380 C CA . SER A 1 182 ? -1.106 -26.728 17.616 1.00 41.91 182 SER A CA 1
ATOM 1381 C C . SER A 1 182 ? -0.080 -27.449 18.481 1.00 41.91 182 SER A C 1
ATOM 1383 O O . SER A 1 182 ? -0.340 -28.542 18.979 1.00 41.91 182 SER A O 1
ATOM 1385 N N . LEU A 1 183 ? 1.094 -26.839 18.660 1.00 41.78 183 LEU A N 1
ATOM 1386 C CA . LEU A 1 183 ? 2.094 -27.317 19.611 1.00 41.78 183 LEU A CA 1
ATOM 1387 C C . LEU A 1 183 ? 1.640 -26.953 21.028 1.00 41.78 183 LEU A C 1
ATOM 1389 O O . LEU A 1 183 ? 1.654 -25.787 21.418 1.00 41.78 183 LEU A O 1
ATOM 1393 N N . PHE A 1 184 ? 1.235 -27.958 21.801 1.00 42.41 184 PHE A N 1
ATOM 1394 C CA . PHE A 1 184 ? 1.015 -27.817 23.236 1.00 42.41 184 PHE A CA 1
ATOM 1395 C C . PHE A 1 184 ? 2.322 -28.132 23.966 1.00 42.41 184 PHE A C 1
ATOM 1397 O O . PHE A 1 184 ? 2.775 -29.276 23.979 1.00 42.41 184 PHE A O 1
ATOM 1404 N N . PHE A 1 185 ? 2.931 -27.131 24.601 1.00 47.25 185 PHE A N 1
ATOM 1405 C CA . PHE A 1 185 ? 4.048 -27.361 25.515 1.00 47.25 185 PHE A CA 1
ATOM 1406 C C . PHE A 1 185 ? 3.510 -27.933 26.830 1.00 47.25 185 PHE A C 1
ATOM 1408 O O . PHE A 1 185 ? 3.095 -27.206 27.727 1.00 47.25 185 PHE A O 1
ATOM 1415 N N . SER A 1 186 ? 3.493 -29.259 26.945 1.00 47.59 186 SER A N 1
ATOM 1416 C CA . SER A 1 186 ? 2.933 -29.971 28.097 1.00 47.59 186 SER A CA 1
ATOM 1417 C C . SER A 1 186 ? 3.912 -30.146 29.268 1.00 47.59 186 SER A C 1
ATOM 1419 O O . SER A 1 186 ? 3.822 -31.138 29.994 1.00 47.59 186 SER A O 1
ATOM 1421 N N . ARG A 1 187 ? 4.874 -29.235 29.475 1.00 45.47 187 ARG A N 1
ATOM 1422 C CA . ARG A 1 187 ? 5.729 -29.259 30.674 1.00 45.47 187 ARG A CA 1
ATOM 1423 C C . ARG A 1 187 ? 6.010 -27.848 31.192 1.00 45.47 187 ARG A C 1
ATOM 1425 O O . ARG A 1 187 ? 6.475 -27.020 30.412 1.00 45.47 187 ARG A O 1
ATOM 1432 N N . PRO A 1 188 ? 5.797 -27.574 32.493 1.00 52.88 188 PRO A N 1
ATOM 1433 C CA . PRO A 1 188 ? 6.334 -26.369 33.100 1.00 52.88 188 PRO A CA 1
ATOM 1434 C C . PRO A 1 188 ? 7.861 -26.409 33.003 1.00 52.88 188 PRO A C 1
ATOM 1436 O O . PRO A 1 188 ? 8.490 -27.436 33.280 1.00 52.88 188 PRO A O 1
ATOM 1439 N N . PHE A 1 189 ? 8.435 -25.285 32.585 1.00 54.25 189 PHE A N 1
ATOM 1440 C CA . PHE A 1 189 ? 9.868 -25.026 32.601 1.00 54.25 189 PHE A CA 1
ATOM 1441 C C . PHE A 1 189 ? 10.364 -25.266 34.036 1.00 54.25 189 PHE A C 1
ATOM 1443 O O . PHE A 1 189 ? 10.020 -24.510 34.943 1.00 54.25 189 PHE A O 1
ATOM 1450 N N . ARG A 1 190 ? 11.103 -26.357 34.283 1.00 49.75 190 ARG A N 1
ATOM 1451 C CA . ARG A 1 190 ? 11.834 -26.501 35.547 1.00 49.75 190 ARG A CA 1
ATOM 1452 C C . ARG A 1 190 ? 13.091 -25.643 35.418 1.00 49.75 190 ARG A C 1
ATOM 1454 O O . ARG A 1 190 ? 13.876 -25.926 34.513 1.00 49.75 190 ARG A O 1
ATOM 1461 N N . PRO A 1 191 ? 13.298 -24.619 36.262 1.00 54.62 191 PRO A N 1
ATOM 1462 C CA . PRO A 1 191 ? 14.604 -23.984 36.332 1.00 54.62 191 PRO A CA 1
ATOM 1463 C C . PRO A 1 191 ? 15.620 -25.054 36.758 1.00 54.62 191 PRO A C 1
ATOM 1465 O O . PRO A 1 191 ? 15.366 -25.815 37.696 1.00 54.62 191 PRO A O 1
ATOM 1468 N N . PHE A 1 192 ? 16.714 -25.176 36.005 1.00 55.31 192 PHE A N 1
ATOM 1469 C CA . PHE A 1 192 ? 17.846 -26.007 36.410 1.00 55.31 192 PHE A CA 1
ATOM 1470 C C . PHE A 1 192 ? 18.486 -25.407 37.678 1.00 55.31 192 PHE A C 1
ATOM 1472 O O . PHE A 1 192 ? 18.463 -24.181 37.817 1.00 55.31 192 PHE A O 1
ATOM 1479 N N . PRO A 1 193 ? 18.983 -26.254 38.599 1.00 60.56 193 PRO A N 1
ATOM 1480 C CA . PRO A 1 193 ? 19.634 -25.819 39.833 1.00 60.56 193 PRO A CA 1
ATOM 1481 C C . PRO A 1 193 ? 20.956 -25.087 39.581 1.00 60.56 193 PRO A C 1
ATOM 1483 O O . PRO A 1 193 ? 21.618 -25.391 38.561 1.00 60.56 193 PRO A O 1
#

Foldseek 3Di:
DWDADDDPPCVPVVVVLLVLLVVVCVVPVDPCPDQVSSLCCNAQVCSLVVCCVVCVVVDDPLVNVVSVQSNPWAKFKWAFQDDDQFWTWTQGPQPRDTDIAGEPGDDDDHGWMKIFTWTDDPRGIHTHGGIDTDDPVRCVQCVVCVVVGDHSVSVVVSVVVPDDPPQPADVVRHDDDPDDDDDDPPDDDDPDD

Secondary structure (DSSP, 8-state):
-------TT-HHHHHHHHHHHHHHHHHH---TTSHHHHHHHHHTSSHHHHHHHHHGGGS-HHHHHHHHHHHH--EEEEEEEEE-SSEEEEEETTT--EEEEE-S-----TT-EEEEEEEEETTEEEEEEEEEEE-HHHHHHHHHHHHH---HHHHHHHHHHHS--TT-B-TTSPBPP---------S--PPP-